Protein AF-A0A1B6HDN8-F1 (afdb_monomer_lite)

Secondary structure (DSSP, 8-state):
--PPPP----------TTTTGGGSPPPTT--GGGS-----SS-----SS-SS------TT----SS---HHHHSPPPPSPPPTT--HHHHS--SBTTB--------HHHHHHHHHHHHHHSEEE---SSSTTTTTPEEE-HHHHHHTTT--TTS-PPPPGGGG--B-----TT-TTT--GGGPPBTT--S--PPPHHHHHHHHHHHHHHHHHH---------------SSSSB-TTS-BTTSPP--

Organism: NCBI:txid320908

pLDDT: mean 78.9, std 14.77, range [35.81, 96.25]

Radius of gyration: 46.1 Å; chains: 1; bounding box: 66×93×130 Å

Structure (mmCIF, N/CA/C/O backbone):
data_AF-A0A1B6HDN8-F1
#
_entry.id   AF-A0A1B6HDN8-F1
#
loop_
_atom_site.group_PDB
_atom_site.id
_atom_site.type_symbol
_atom_site.label_atom_id
_atom_site.label_alt_id
_atom_site.label_comp_id
_atom_site.label_asym_id
_atom_site.label_entity_id
_atom_site.label_seq_id
_atom_site.pdbx_PDB_ins_code
_atom_site.Cartn_x
_atom_site.Cartn_y
_atom_site.Cartn_z
_atom_site.occupancy
_atom_site.B_iso_or_equiv
_atom_site.auth_seq_id
_atom_site.auth_comp_id
_atom_site.auth_asym_id
_atom_site.auth_atom_id
_atom_site.pdbx_PDB_model_num
ATOM 1 N N . MET A 1 1 ? 26.301 3.052 57.255 1.00 44.94 1 MET A N 1
ATOM 2 C CA . MET A 1 1 ? 25.818 4.444 57.157 1.00 44.94 1 MET A CA 1
ATOM 3 C C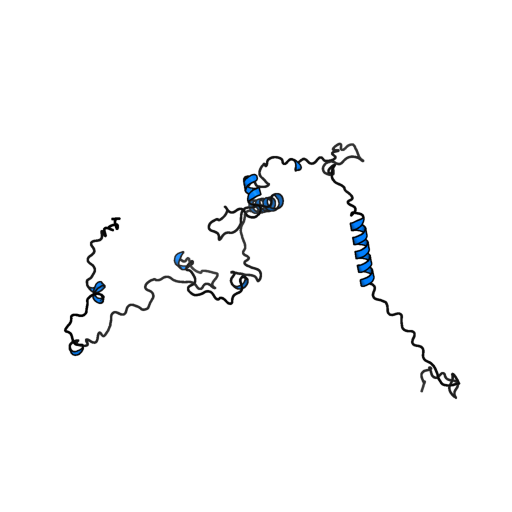 . MET A 1 1 ? 25.343 4.686 55.738 1.00 44.94 1 MET A C 1
ATOM 5 O O . MET A 1 1 ? 26.191 4.795 54.868 1.00 44.94 1 MET A O 1
ATOM 9 N N . LEU A 1 2 ? 24.028 4.715 55.520 1.00 37.88 2 LEU A N 1
ATOM 10 C CA . LEU A 1 2 ? 23.351 5.396 54.411 1.00 37.88 2 LEU A CA 1
ATOM 11 C C . LEU A 1 2 ? 21.877 5.550 54.826 1.00 37.88 2 LEU A C 1
ATOM 13 O O . LEU A 1 2 ? 21.256 4.584 55.264 1.00 37.88 2 LEU A O 1
ATOM 17 N N . GLN A 1 3 ? 21.410 6.800 54.821 1.00 42.94 3 GLN A N 1
ATOM 18 C CA . GLN A 1 3 ? 20.156 7.296 55.390 1.00 42.94 3 GLN A CA 1
ATOM 19 C C . GLN A 1 3 ? 18.891 6.674 54.772 1.00 42.94 3 GLN A C 1
ATOM 21 O O . GLN A 1 3 ? 18.736 6.664 53.554 1.00 42.94 3 GLN A O 1
ATOM 26 N N . ILE A 1 4 ? 17.938 6.281 55.625 1.00 47.69 4 ILE A N 1
ATOM 27 C CA . ILE A 1 4 ? 16.530 6.106 55.243 1.00 47.69 4 ILE A CA 1
ATOM 28 C C . ILE A 1 4 ? 15.830 7.454 55.456 1.00 47.69 4 ILE A C 1
ATOM 30 O O . ILE A 1 4 ? 15.920 8.045 56.532 1.00 47.69 4 ILE A O 1
ATOM 34 N N . GLN A 1 5 ? 15.197 7.949 54.392 1.00 41.62 5 GLN A N 1
ATOM 35 C CA . GLN A 1 5 ? 14.424 9.188 54.352 1.00 41.62 5 GLN A CA 1
ATOM 36 C C . GLN A 1 5 ? 13.263 9.149 55.352 1.00 41.62 5 GLN A C 1
ATOM 38 O O . GLN A 1 5 ? 12.458 8.220 55.349 1.00 41.62 5 GLN A O 1
ATOM 43 N N . GLN A 1 6 ? 13.166 10.192 56.174 1.00 39.38 6 GLN A N 1
ATOM 44 C CA . GLN A 1 6 ? 11.966 10.509 56.939 1.00 39.38 6 GLN A CA 1
ATOM 45 C C . GLN A 1 6 ? 10.935 11.120 55.987 1.00 39.38 6 GLN A C 1
ATOM 47 O O . GLN A 1 6 ? 11.171 12.197 55.440 1.00 39.38 6 GLN A O 1
ATOM 52 N N . TYR A 1 7 ? 9.800 10.449 55.805 1.00 41.78 7 TYR A N 1
ATOM 53 C CA . TYR A 1 7 ? 8.592 11.107 55.323 1.00 41.78 7 TYR A CA 1
ATOM 54 C C . TYR A 1 7 ? 7.880 11.699 56.536 1.00 41.78 7 TYR A C 1
ATOM 56 O O . TYR A 1 7 ? 7.432 10.983 57.428 1.00 41.78 7 TYR A O 1
ATOM 64 N N . SER A 1 8 ? 7.862 13.027 56.583 1.00 35.81 8 SER A N 1
ATOM 65 C CA . SER A 1 8 ? 7.002 13.814 57.452 1.00 35.81 8 SER A CA 1
ATOM 66 C C . SER A 1 8 ? 5.563 13.666 56.971 1.00 35.81 8 SER A C 1
ATOM 68 O O . SER A 1 8 ? 5.221 14.169 55.900 1.00 35.81 8 SER A O 1
ATOM 70 N N . ASP A 1 9 ? 4.741 12.982 57.754 1.00 41.53 9 ASP A N 1
ATOM 71 C CA . ASP A 1 9 ? 3.293 13.001 57.600 1.00 41.53 9 ASP A CA 1
ATOM 72 C C . ASP A 1 9 ? 2.761 14.257 58.301 1.00 41.53 9 ASP A C 1
ATOM 74 O O . ASP A 1 9 ? 2.769 14.363 59.529 1.00 41.53 9 ASP A O 1
ATOM 78 N N . SER A 1 10 ? 2.427 15.273 57.505 1.00 45.84 10 SER A N 1
ATOM 79 C CA . SER A 1 10 ? 1.706 16.456 57.964 1.00 45.84 10 SER A CA 1
ATOM 80 C C . SER A 1 10 ? 0.220 16.230 57.708 1.00 45.84 10 SER A C 1
ATOM 82 O O . SER A 1 10 ? -0.274 16.485 56.609 1.00 45.84 10 SER A O 1
ATOM 84 N N . GLY A 1 11 ? -0.482 15.760 58.729 1.00 37.12 11 GLY A N 1
ATOM 85 C CA . GLY A 1 11 ? -1.914 15.510 58.672 1.00 37.12 11 GLY A CA 1
ATOM 86 C C . GLY A 1 11 ? -2.433 15.171 60.056 1.00 37.12 11 GLY A C 1
ATOM 87 O O . GLY A 1 11 ? -2.635 14.009 60.377 1.00 37.12 11 GLY A O 1
ATOM 88 N N . ASP A 1 12 ? -2.593 16.197 60.889 1.00 49.03 12 ASP A N 1
ATOM 89 C CA . ASP A 1 12 ? -3.273 16.101 62.179 1.00 49.03 12 ASP A CA 1
ATOM 90 C C . ASP A 1 12 ? -4.770 15.876 61.917 1.00 49.03 12 ASP A C 1
ATOM 92 O O . ASP A 1 12 ? -5.554 16.810 61.744 1.00 49.03 12 ASP A O 1
ATOM 96 N N . SER A 1 13 ? -5.141 14.610 61.765 1.00 49.06 13 SER A N 1
ATOM 97 C CA . SER A 1 13 ? -6.520 14.145 61.809 1.00 49.06 13 SER A CA 1
ATOM 98 C C . SER A 1 13 ? -6.552 12.944 62.738 1.00 49.06 13 SER A C 1
ATOM 100 O O . SER A 1 13 ? -6.112 11.858 62.355 1.00 49.06 13 SER A O 1
ATOM 102 N N . ASP A 1 14 ? -7.025 13.171 63.964 1.00 50.50 14 ASP A N 1
ATOM 103 C CA . ASP A 1 14 ? -7.270 12.129 64.957 1.00 50.50 14 ASP A CA 1
ATOM 104 C C . ASP A 1 14 ? -8.020 10.960 64.293 1.00 50.50 14 ASP A C 1
ATOM 106 O O . ASP A 1 14 ? -9.134 11.155 63.795 1.00 50.50 14 ASP A O 1
ATOM 110 N N . PRO A 1 15 ? -7.437 9.750 64.221 1.00 50.44 15 PRO A N 1
ATOM 111 C CA . PRO A 1 15 ? -8.142 8.616 63.656 1.00 50.44 15 PRO A CA 1
ATOM 112 C C . PRO A 1 15 ? -9.283 8.247 64.603 1.00 50.44 15 PRO A C 1
ATOM 114 O O . PRO A 1 15 ? -9.041 7.921 65.767 1.00 50.44 15 PRO A O 1
ATOM 117 N N . ASP A 1 16 ? -10.518 8.277 64.094 1.00 54.47 16 ASP A N 1
ATOM 118 C CA . ASP A 1 16 ? -11.702 7.789 64.800 1.00 54.47 16 ASP A CA 1
ATOM 119 C C . ASP A 1 16 ? -11.378 6.452 65.486 1.00 54.47 16 ASP A C 1
ATOM 121 O O . ASP A 1 16 ? -10.999 5.477 64.827 1.00 54.47 16 ASP A O 1
ATOM 125 N N . GLU A 1 17 ? -11.541 6.377 66.812 1.00 60.28 17 GLU A N 1
ATOM 126 C CA . GLU A 1 17 ? -11.170 5.199 67.615 1.00 60.28 17 GLU A CA 1
ATOM 127 C C . GLU A 1 17 ? -11.845 3.893 67.142 1.00 60.28 17 GLU A C 1
ATOM 129 O O . GLU A 1 17 ? -11.376 2.794 67.453 1.00 60.28 17 GLU A O 1
ATOM 134 N N . ASN A 1 18 ? -12.915 4.009 66.351 1.00 60.78 18 ASN A N 1
ATOM 135 C CA . ASN A 1 18 ? -13.629 2.902 65.724 1.00 60.78 18 ASN A CA 1
ATOM 136 C C . ASN A 1 18 ? -12.874 2.267 64.544 1.00 60.78 18 ASN A C 1
ATOM 138 O O . ASN A 1 18 ? -13.022 1.068 64.310 1.00 60.78 18 ASN A O 1
ATOM 142 N N . GLN A 1 19 ? -12.039 3.017 63.818 1.00 59.50 19 GLN A N 1
ATOM 143 C CA . GLN A 1 19 ? -11.319 2.495 62.650 1.00 59.50 19 GLN A CA 1
ATOM 144 C C . GLN A 1 19 ? -10.149 1.585 63.047 1.00 59.50 19 GLN A C 1
ATOM 146 O O . GLN A 1 19 ? -9.816 0.660 62.313 1.00 59.50 19 GLN A O 1
ATOM 151 N N . THR A 1 20 ? -9.564 1.773 64.235 1.00 67.25 20 THR A N 1
ATOM 152 C CA . THR A 1 20 ? -8.431 0.969 64.743 1.00 67.25 20 THR A CA 1
ATOM 153 C C . THR A 1 20 ? -8.846 -0.131 65.725 1.00 67.25 20 THR A C 1
ATOM 155 O O . THR A 1 20 ? -7.997 -0.859 66.242 1.00 67.25 20 THR A O 1
ATOM 158 N N . ALA A 1 21 ? -10.149 -0.310 65.971 1.00 66.69 21 ALA A N 1
ATOM 159 C CA . ALA A 1 21 ? -10.668 -1.273 66.946 1.00 66.69 21 ALA A CA 1
ATOM 160 C C . ALA A 1 21 ? -10.266 -2.730 66.643 1.00 66.69 21 ALA A C 1
ATOM 162 O O . ALA A 1 21 ? -10.040 -3.511 67.564 1.00 66.69 21 ALA A O 1
ATOM 163 N N . HIS A 1 22 ? -10.109 -3.080 65.363 1.00 66.00 22 HIS A N 1
ATOM 164 C CA . HIS A 1 22 ? -9.696 -4.413 64.912 1.00 66.00 22 HIS A CA 1
ATOM 165 C C . HIS A 1 22 ? -8.196 -4.707 65.111 1.00 66.00 22 HIS A C 1
ATOM 167 O O . HIS A 1 22 ? -7.777 -5.854 64.975 1.00 66.00 22 HIS A O 1
ATOM 173 N N . LEU A 1 23 ? -7.389 -3.688 65.431 1.00 71.06 23 LEU A N 1
ATOM 174 C CA . LEU A 1 23 ? -5.950 -3.811 65.697 1.00 71.06 23 LEU A CA 1
ATOM 175 C C . LEU A 1 23 ? -5.634 -3.909 67.196 1.00 71.06 23 LEU A C 1
ATOM 177 O O . LEU A 1 23 ? -4.490 -4.175 67.566 1.00 71.06 23 LEU A O 1
ATOM 181 N N . LYS A 1 24 ? -6.627 -3.696 68.069 1.00 73.25 24 LYS A N 1
ATOM 182 C CA . LYS A 1 24 ? -6.450 -3.791 69.520 1.00 73.25 24 LYS A CA 1
ATOM 183 C C . LYS A 1 24 ? -6.530 -5.267 69.946 1.00 73.25 24 LYS A C 1
ATOM 185 O O . LYS A 1 24 ? -7.529 -5.926 69.651 1.00 73.25 24 LYS A O 1
ATOM 190 N N . PRO A 1 25 ? -5.503 -5.812 70.626 1.00 71.81 25 PRO A N 1
ATOM 191 C CA . PRO A 1 25 ? -5.557 -7.164 71.173 1.00 71.81 25 PRO A CA 1
ATOM 192 C C . PRO A 1 25 ? -6.766 -7.323 72.101 1.00 71.81 25 PRO A C 1
ATOM 194 O O . PRO A 1 25 ? -7.078 -6.413 72.869 1.00 71.81 25 PRO A O 1
ATOM 197 N N . LEU A 1 26 ? -7.443 -8.475 72.057 1.00 63.97 26 LEU A N 1
ATOM 198 C CA . LEU A 1 26 ? -8.507 -8.766 73.018 1.00 63.97 26 LEU A CA 1
ATOM 199 C C . LEU A 1 26 ? -7.924 -8.727 74.439 1.00 63.97 26 LEU A C 1
ATOM 201 O O . LEU A 1 26 ? -7.015 -9.497 74.752 1.00 63.97 26 LEU A O 1
ATOM 205 N N . GLU A 1 27 ? -8.467 -7.853 75.287 1.00 65.81 27 GLU A N 1
ATOM 206 C CA . GLU A 1 27 ? -8.106 -7.752 76.704 1.00 65.81 27 GLU A CA 1
ATOM 207 C C . GLU A 1 27 ? -8.147 -9.140 77.364 1.00 65.81 27 GLU A C 1
ATOM 209 O O . GLU A 1 27 ? -9.183 -9.820 77.378 1.00 65.81 27 GLU A O 1
ATOM 214 N N . SER A 1 28 ? -7.003 -9.584 77.888 1.00 57.22 28 SER A N 1
ATOM 215 C CA . SER A 1 28 ? -6.848 -10.917 78.463 1.00 57.22 28 SER A CA 1
ATOM 216 C C . SER A 1 28 ? -7.635 -11.016 79.774 1.00 57.22 28 SER A C 1
ATOM 218 O O . SER A 1 28 ? -7.283 -10.434 80.795 1.00 57.22 28 SER A O 1
ATOM 220 N N . GLY A 1 29 ? -8.749 -11.751 79.743 1.00 57.88 29 GLY A N 1
ATOM 221 C CA . GLY A 1 29 ? -9.577 -11.991 80.932 1.00 57.88 29 GLY A CA 1
ATOM 222 C C . GLY A 1 29 ? -11.084 -12.041 80.693 1.00 57.88 29 GLY A C 1
ATOM 223 O O . GLY A 1 29 ? -11.826 -12.404 81.604 1.00 57.88 29 GLY A O 1
ATOM 224 N N . LYS A 1 30 ? -11.565 -11.734 79.485 1.00 51.81 30 LYS A N 1
ATOM 225 C CA . LYS A 1 30 ? -12.985 -11.897 79.139 1.00 51.81 30 LYS A CA 1
ATOM 226 C C . LYS A 1 30 ? -13.210 -13.277 78.522 1.00 51.81 30 LYS A C 1
ATOM 228 O O . LYS A 1 30 ? -12.967 -13.490 77.338 1.00 51.81 30 LYS A O 1
ATOM 233 N N . SER A 1 31 ? -13.635 -14.235 79.343 1.00 54.03 31 SER A N 1
ATOM 234 C CA . SER A 1 31 ? -14.148 -15.516 78.856 1.00 54.03 31 SER A CA 1
ATOM 235 C C . SER A 1 31 ? -15.459 -15.298 78.091 1.00 54.03 31 SER A C 1
ATOM 237 O O . SER A 1 31 ? -16.266 -14.440 78.442 1.00 54.03 31 SER A O 1
ATOM 239 N N . ILE A 1 32 ? -15.686 -16.106 77.052 1.00 54.88 32 ILE A N 1
ATOM 240 C CA . ILE A 1 32 ? -16.841 -16.031 76.130 1.00 54.88 32 ILE A CA 1
ATOM 241 C C . ILE A 1 32 ? -18.193 -15.997 76.882 1.00 54.88 32 ILE A C 1
ATOM 243 O O . ILE A 1 32 ? -19.175 -15.459 76.382 1.00 54.88 32 ILE A O 1
ATOM 247 N N . SER A 1 33 ? -18.235 -16.508 78.116 1.00 53.50 33 SER A N 1
ATOM 248 C CA . SER A 1 33 ? -19.412 -16.569 78.986 1.00 53.50 33 SER A CA 1
ATOM 249 C C . SER A 1 33 ? -19.893 -15.234 79.577 1.00 53.50 33 SER A C 1
ATOM 251 O O . SER A 1 33 ? -20.999 -15.203 80.107 1.00 53.50 33 SER A O 1
ATOM 253 N N . THR A 1 34 ? -19.106 -14.150 79.545 1.00 52.44 34 THR A N 1
ATOM 254 C CA . THR A 1 34 ? -19.514 -12.828 80.086 1.00 52.44 34 THR A CA 1
ATOM 255 C C . THR A 1 34 ? -19.904 -11.811 79.015 1.00 52.44 34 THR A C 1
ATOM 257 O O . THR A 1 34 ? -20.313 -10.697 79.343 1.00 52.44 34 THR A O 1
ATOM 260 N N . ILE A 1 35 ? -19.833 -12.187 77.738 1.00 56.03 35 ILE A N 1
ATOM 261 C CA . ILE A 1 35 ? -20.355 -11.376 76.642 1.00 56.03 35 ILE A CA 1
ATOM 262 C C . ILE A 1 35 ? -21.866 -11.587 76.649 1.00 56.03 35 ILE A C 1
ATOM 264 O O . ILE A 1 35 ? -22.365 -12.601 76.166 1.00 56.03 35 ILE A O 1
ATOM 268 N N . SER A 1 36 ? -22.611 -10.649 77.235 1.00 53.94 36 SER A N 1
ATOM 269 C CA . SER A 1 36 ? -24.049 -10.572 77.001 1.00 53.94 36 SER A CA 1
ATOM 270 C C . SER A 1 36 ? -24.256 -10.556 75.487 1.00 53.94 36 SER A C 1
ATOM 272 O O . SER A 1 36 ? -23.835 -9.598 74.835 1.00 53.94 36 SER A O 1
ATOM 274 N N . LEU A 1 37 ? -24.851 -11.610 74.918 1.00 56.31 37 LEU A N 1
ATOM 275 C CA . LEU A 1 37 ? -25.329 -11.595 73.539 1.00 56.31 37 LEU A CA 1
ATOM 276 C C . LEU A 1 37 ? -26.453 -10.556 73.455 1.00 56.31 37 LEU A C 1
ATOM 278 O O . LEU A 1 37 ? -27.636 -10.873 73.562 1.00 56.31 37 LEU A O 1
ATOM 282 N N . ALA A 1 38 ? -26.080 -9.288 73.310 1.00 63.62 38 ALA A N 1
ATOM 283 C CA . ALA A 1 38 ? -26.984 -8.271 72.828 1.00 63.62 38 ALA A CA 1
ATOM 284 C C . ALA A 1 38 ? -27.309 -8.663 71.386 1.00 63.62 38 ALA A C 1
ATOM 286 O O . ALA A 1 38 ? -26.457 -8.594 70.501 1.00 63.62 38 ALA A O 1
ATOM 287 N N . VAL A 1 39 ? -28.524 -9.164 71.167 1.00 63.44 39 VAL A N 1
ATOM 288 C CA . VAL A 1 39 ? -29.040 -9.421 69.824 1.00 63.44 39 VAL A CA 1
ATOM 289 C C . VAL A 1 39 ? -29.178 -8.058 69.147 1.00 63.44 39 VAL A C 1
ATOM 291 O O . VAL A 1 39 ? -30.163 -7.351 69.349 1.00 63.44 39 VAL A O 1
ATOM 294 N N . CYS A 1 40 ? -28.160 -7.654 68.386 1.00 61.84 40 CYS A N 1
ATOM 295 C CA . CYS A 1 40 ? -28.238 -6.494 67.508 1.00 61.84 40 CYS A CA 1
ATOM 296 C C . CYS A 1 40 ? -29.253 -6.811 66.409 1.00 61.84 40 CYS A C 1
ATOM 298 O O . CYS A 1 40 ? -28.944 -7.519 65.456 1.00 61.84 40 CYS A O 1
ATOM 300 N N . ALA A 1 41 ? -30.477 -6.306 66.565 1.00 71.44 41 ALA A N 1
ATOM 301 C CA . ALA A 1 41 ? -31.565 -6.517 65.611 1.00 71.44 41 ALA A CA 1
ATOM 302 C C . ALA A 1 41 ? -31.257 -5.953 64.207 1.00 71.44 41 ALA A C 1
ATOM 304 O O . ALA A 1 41 ? -31.855 -6.396 63.231 1.00 71.44 41 ALA A O 1
ATOM 305 N N . ALA A 1 42 ? -30.316 -5.011 64.106 1.00 70.56 42 ALA A N 1
ATOM 306 C CA . ALA A 1 42 ? -29.789 -4.482 62.855 1.00 70.56 42 ALA A CA 1
ATOM 307 C C . ALA A 1 42 ? -28.268 -4.275 63.003 1.00 70.56 42 ALA A C 1
ATOM 309 O O . ALA A 1 42 ? -27.848 -3.229 63.498 1.00 70.56 42 ALA A O 1
ATOM 310 N N . PRO A 1 43 ? -27.433 -5.280 62.676 1.00 76.31 43 PRO A N 1
ATOM 311 C CA . PRO A 1 43 ? -25.996 -5.060 62.550 1.00 76.31 43 PRO A CA 1
ATOM 312 C C . PRO A 1 43 ? -25.734 -4.039 61.438 1.00 76.31 43 PRO A C 1
ATOM 314 O O . PRO A 1 43 ? -26.533 -3.924 60.509 1.00 76.31 43 PRO A O 1
ATOM 317 N N . ASP A 1 44 ? -24.627 -3.307 61.533 1.00 66.25 44 ASP A N 1
ATOM 318 C CA . ASP A 1 44 ? -24.217 -2.365 60.494 1.00 66.25 44 ASP A CA 1
ATOM 319 C C . ASP A 1 44 ? -23.825 -3.174 59.248 1.00 66.25 44 ASP A C 1
ATOM 321 O O . ASP A 1 44 ? -22.740 -3.754 59.154 1.00 66.25 44 ASP A O 1
ATOM 325 N N . VAL A 1 45 ? -24.789 -3.355 58.345 1.00 72.38 45 VAL A N 1
ATOM 326 C CA . VAL A 1 45 ? -24.604 -4.097 57.103 1.00 72.38 45 VAL A CA 1
ATOM 327 C C . VAL A 1 45 ? -23.916 -3.143 56.149 1.00 72.38 45 VAL A C 1
ATOM 329 O O . VAL A 1 45 ? -24.558 -2.252 55.592 1.00 72.38 45 VAL A O 1
ATOM 332 N N . THR A 1 46 ? -22.613 -3.337 55.936 1.00 67.94 46 THR A N 1
ATOM 333 C CA . THR A 1 46 ? -21.964 -2.757 54.765 1.00 67.94 46 THR A CA 1
ATOM 334 C C . THR A 1 46 ? -22.763 -3.225 53.551 1.00 67.94 46 THR A C 1
ATOM 336 O O . THR A 1 46 ? -22.940 -4.437 53.368 1.00 67.94 46 THR A O 1
ATOM 339 N N . PRO A 1 47 ? -23.351 -2.308 52.762 1.00 65.75 47 PRO A N 1
ATOM 340 C CA . PRO A 1 47 ? -24.097 -2.719 51.592 1.00 65.75 47 PRO A CA 1
ATOM 341 C C . PRO A 1 47 ? -23.154 -3.561 50.737 1.00 65.75 47 PRO A C 1
ATOM 343 O O . PRO A 1 47 ? -22.064 -3.133 50.382 1.00 65.75 47 PRO A O 1
ATOM 346 N N . THR A 1 48 ? -23.579 -4.777 50.409 1.00 63.72 48 THR A N 1
ATOM 347 C CA . THR A 1 48 ? -22.889 -5.655 49.453 1.00 63.72 48 THR A CA 1
ATOM 348 C C . THR A 1 48 ? -22.984 -5.127 48.019 1.00 63.72 48 THR A C 1
ATOM 350 O O . THR A 1 48 ? -22.502 -5.765 47.086 1.00 63.72 48 THR A O 1
ATOM 353 N N . GLY A 1 49 ? -23.623 -3.967 47.836 1.00 62.72 49 GLY A N 1
ATOM 354 C CA . GLY A 1 49 ? -23.550 -3.194 46.611 1.00 62.72 49 GLY A CA 1
ATOM 355 C C . GLY A 1 49 ? -22.175 -2.534 46.480 1.00 62.72 49 GLY A C 1
ATOM 356 O O . GLY A 1 49 ? -21.598 -2.119 47.484 1.00 62.72 49 GLY A O 1
ATOM 357 N N . PRO A 1 50 ? -21.638 -2.430 45.257 1.00 62.47 50 PRO A N 1
ATOM 358 C CA . PRO A 1 50 ? -20.348 -1.795 45.039 1.00 62.47 50 PRO A CA 1
ATOM 359 C C . PRO A 1 50 ? -20.399 -0.338 45.525 1.00 62.47 50 PRO A C 1
ATOM 361 O O . PRO A 1 50 ? -21.275 0.428 45.123 1.00 62.47 50 PRO A O 1
ATOM 364 N N . SER A 1 51 ? -19.472 0.031 46.414 1.00 58.56 51 SER A N 1
ATOM 365 C CA . SER A 1 51 ? -19.288 1.401 46.918 1.00 58.56 51 SER A CA 1
ATOM 366 C C . SER A 1 51 ? -18.873 2.372 45.812 1.00 58.56 51 SER A C 1
ATOM 368 O O . SER A 1 51 ? -19.177 3.561 45.886 1.00 58.56 51 SER A O 1
ATOM 370 N N . ASP A 1 52 ? -18.246 1.846 44.761 1.00 59.38 52 ASP A N 1
ATOM 371 C CA . ASP A 1 52 ? -17.935 2.575 43.544 1.00 59.38 52 ASP A CA 1
ATOM 372 C C . ASP A 1 52 ? -19.006 2.304 42.494 1.00 59.38 52 ASP A C 1
ATOM 374 O O . ASP A 1 52 ? -19.163 1.198 41.980 1.00 59.38 52 ASP A O 1
ATOM 378 N N . SER A 1 53 ? -19.744 3.353 42.146 1.00 61.88 53 SER A N 1
ATOM 379 C CA . SER A 1 53 ? -20.743 3.349 41.072 1.00 61.88 53 SER A CA 1
ATOM 380 C C . SER A 1 53 ? -20.115 3.301 39.669 1.00 61.88 53 SER A C 1
ATOM 382 O O . SER A 1 53 ? -20.620 3.939 38.751 1.00 61.88 53 SER A O 1
ATOM 384 N N . LEU A 1 54 ? -19.012 2.569 39.489 1.00 67.31 54 LEU A N 1
ATOM 385 C CA . LEU A 1 54 ? -18.426 2.345 38.172 1.00 67.31 54 LEU A CA 1
ATOM 386 C C . LEU A 1 54 ? -19.351 1.428 37.384 1.00 67.31 54 LEU A C 1
ATOM 388 O O . LEU A 1 54 ? -19.646 0.298 37.782 1.00 67.31 54 LEU A O 1
ATOM 392 N N . GLN A 1 55 ? -19.852 1.944 36.271 1.00 73.56 55 GLN A N 1
ATOM 393 C CA . GLN A 1 55 ? -20.795 1.215 35.441 1.00 73.56 55 GLN A CA 1
ATOM 394 C C . GLN A 1 55 ? -20.073 0.646 34.230 1.00 73.56 55 GLN A C 1
ATOM 396 O O . GLN A 1 55 ? -19.919 1.310 33.207 1.00 73.56 55 GLN A O 1
ATOM 401 N N . PHE A 1 56 ? -19.652 -0.607 34.364 1.00 79.19 56 PHE A N 1
ATOM 402 C CA . PHE A 1 56 ? -18.982 -1.343 33.301 1.00 79.19 56 PHE A CA 1
ATOM 403 C C . PHE A 1 56 ? -19.940 -1.694 32.161 1.00 79.19 56 PHE A C 1
ATOM 405 O O . PHE A 1 56 ? -21.143 -1.896 32.358 1.00 79.19 56 PHE A O 1
ATOM 412 N N . VAL A 1 57 ? -19.377 -1.774 30.961 1.00 84.69 57 VAL A N 1
ATOM 413 C CA . VAL A 1 57 ? -20.072 -2.177 29.740 1.00 84.69 57 VAL A CA 1
ATOM 414 C C . VAL A 1 57 ? -19.587 -3.554 29.319 1.00 84.69 57 VAL A C 1
ATOM 416 O O . VAL A 1 57 ? -18.437 -3.917 29.554 1.00 84.69 57 VAL A O 1
ATOM 419 N N . ASP A 1 58 ? -20.470 -4.327 28.696 1.00 85.19 58 ASP A N 1
ATOM 420 C CA . ASP A 1 58 ? -20.085 -5.602 28.106 1.00 85.19 58 ASP A CA 1
ATOM 421 C C . ASP A 1 58 ? -19.185 -5.392 26.875 1.00 85.19 58 ASP A C 1
ATOM 423 O O . ASP A 1 58 ? -19.503 -4.620 25.968 1.00 85.19 58 ASP A O 1
ATOM 427 N N . ILE A 1 59 ? -18.085 -6.140 26.822 1.00 86.25 59 ILE A N 1
ATOM 428 C CA . ILE A 1 59 ? -17.026 -6.071 25.804 1.00 86.25 59 ILE A CA 1
ATOM 429 C C . ILE A 1 59 ? -17.583 -6.344 24.401 1.00 86.25 59 ILE A C 1
ATOM 431 O O . ILE A 1 59 ? -17.056 -5.857 23.400 1.00 86.25 59 ILE A O 1
ATOM 435 N N . THR A 1 60 ? -18.660 -7.127 24.308 1.00 86.12 60 THR A N 1
ATOM 436 C CA . THR A 1 60 ? -19.266 -7.489 23.021 1.00 86.12 60 THR A CA 1
ATOM 437 C C . THR A 1 60 ? -20.109 -6.370 22.404 1.00 86.12 60 THR A C 1
ATOM 439 O O . THR A 1 60 ? -20.408 -6.408 21.205 1.00 86.12 60 THR A O 1
ATOM 442 N N . THR A 1 61 ? -20.485 -5.362 23.196 1.00 88.69 61 THR A N 1
ATOM 443 C CA . THR A 1 61 ? -21.346 -4.268 22.742 1.00 88.69 61 THR A CA 1
ATOM 444 C C . THR A 1 61 ? -20.547 -3.233 21.948 1.00 88.69 61 THR A C 1
ATOM 446 O O . THR A 1 61 ? -19.473 -2.800 22.353 1.00 88.69 61 THR A O 1
ATOM 449 N N . LYS A 1 62 ? -21.063 -2.851 20.772 1.00 88.94 62 LYS A N 1
ATOM 450 C CA . LYS A 1 62 ? -20.386 -1.927 19.838 1.00 88.94 62 LYS A CA 1
ATOM 451 C C . LYS A 1 62 ? -20.922 -0.499 19.882 1.00 88.94 62 LYS A C 1
ATOM 453 O O . LYS A 1 62 ? -20.240 0.421 19.447 1.00 88.94 62 LYS A O 1
ATOM 458 N N . GLU A 1 63 ? -22.145 -0.320 20.365 1.00 91.00 63 GLU A N 1
ATOM 459 C CA . GLU A 1 63 ? -22.832 0.968 20.393 1.00 91.00 63 GLU A CA 1
ATOM 460 C C . GLU A 1 63 ? -23.132 1.344 21.841 1.00 91.00 63 GLU A C 1
ATOM 462 O O . GLU A 1 63 ? -23.691 0.550 22.600 1.00 91.00 63 GLU A O 1
ATOM 467 N N . LEU A 1 64 ? -22.759 2.564 22.223 1.00 90.88 64 LEU A N 1
ATOM 468 C CA . LEU A 1 64 ? -23.024 3.112 23.547 1.00 90.88 64 LEU A CA 1
ATOM 469 C C . LEU A 1 64 ? -24.188 4.096 23.464 1.00 90.88 64 LEU A C 1
ATOM 471 O O . LEU A 1 64 ? -24.203 4.997 22.630 1.00 90.88 64 LEU A O 1
ATOM 475 N N . THR A 1 65 ? -25.155 3.955 24.367 1.00 92.19 65 THR A N 1
ATOM 476 C CA . THR A 1 65 ? -26.328 4.846 24.448 1.00 92.19 65 THR A CA 1
ATOM 477 C C . THR A 1 65 ? -26.074 6.110 25.267 1.00 92.19 65 THR A C 1
ATOM 479 O O . THR A 1 65 ? -26.901 7.021 25.286 1.00 92.19 65 THR A O 1
ATOM 482 N N . ARG A 1 66 ? -24.944 6.167 25.972 1.00 90.12 66 ARG A N 1
ATOM 483 C CA . ARG A 1 66 ? -24.564 7.257 26.869 1.00 90.12 66 ARG A CA 1
ATOM 484 C C . ARG A 1 66 ? -23.059 7.468 26.847 1.00 90.12 66 ARG A C 1
ATOM 486 O O . ARG A 1 66 ? -22.299 6.544 26.567 1.00 90.12 66 ARG A O 1
ATOM 493 N N . ASN A 1 67 ? -22.648 8.664 27.238 1.00 91.00 67 ASN A N 1
ATOM 494 C CA . ASN A 1 67 ? -21.241 9.019 27.358 1.00 91.00 67 ASN A CA 1
ATOM 495 C C . ASN A 1 67 ? -20.705 8.519 28.707 1.00 91.00 67 ASN A C 1
ATOM 497 O O . ASN A 1 67 ? -21.138 9.001 29.754 1.00 91.00 67 ASN A O 1
ATOM 501 N N . LEU A 1 68 ? -19.801 7.543 28.671 1.00 89.75 68 LEU A N 1
ATOM 502 C CA . LEU A 1 68 ? -19.119 6.990 29.846 1.00 89.75 68 LEU A CA 1
ATOM 503 C C . LEU A 1 68 ? -17.803 7.715 30.113 1.00 89.75 68 LEU A C 1
ATOM 505 O O . LEU A 1 68 ? -17.272 8.405 29.239 1.00 89.75 68 LEU A O 1
ATOM 509 N N . LYS A 1 69 ? -17.261 7.543 31.319 1.00 90.88 69 LYS A N 1
ATOM 510 C CA . LYS A 1 69 ? -15.910 8.020 31.627 1.00 90.88 69 LYS A CA 1
ATOM 511 C C . LYS A 1 69 ? -14.858 7.103 31.000 1.00 90.88 69 LYS A C 1
ATOM 513 O O . LYS A 1 69 ? -15.105 5.924 30.762 1.00 90.88 69 LYS A O 1
ATOM 518 N N . TYR A 1 70 ? -13.656 7.643 30.787 1.00 90.25 70 TYR A N 1
ATOM 519 C CA . TYR A 1 70 ? -12.514 6.888 30.258 1.00 90.25 70 TYR A CA 1
ATOM 520 C C . TYR A 1 70 ? -12.218 5.628 31.089 1.00 90.25 70 TYR A C 1
ATOM 522 O O . TYR A 1 70 ? -12.078 4.546 30.532 1.00 90.25 70 TYR A O 1
ATOM 530 N N . GLU A 1 71 ? -12.203 5.762 32.418 1.00 90.06 71 GLU A N 1
ATOM 531 C CA . GLU A 1 71 ? -11.929 4.667 33.361 1.00 90.06 71 GLU A CA 1
ATOM 532 C C . GLU A 1 71 ? -12.948 3.523 33.268 1.00 90.06 71 GLU A C 1
ATOM 534 O O . GLU A 1 71 ? -12.598 2.368 33.482 1.00 90.06 71 GLU A O 1
ATOM 539 N N . GLU A 1 72 ? -14.200 3.831 32.922 1.00 88.00 72 GLU A N 1
ATOM 540 C CA . GLU A 1 72 ? -15.276 2.842 32.802 1.00 88.00 72 GLU A CA 1
ATOM 541 C C . GLU A 1 72 ? -15.238 2.112 31.453 1.00 88.00 72 GLU A C 1
ATOM 543 O O . GLU A 1 72 ? -15.569 0.930 31.387 1.00 88.00 72 GLU A O 1
ATOM 548 N N . LEU A 1 73 ? -14.845 2.809 30.378 1.00 89.12 73 LEU A N 1
ATOM 549 C CA . LEU A 1 73 ? -14.841 2.270 29.015 1.00 89.12 73 LEU A CA 1
ATOM 550 C C . LEU A 1 73 ? -13.552 1.511 28.668 1.00 89.12 73 LEU A C 1
ATOM 552 O O . LEU A 1 73 ? -13.609 0.491 27.989 1.00 89.12 73 LEU A O 1
ATOM 556 N N . PHE A 1 74 ? -12.397 2.004 29.120 1.00 89.44 74 PHE A N 1
ATOM 557 C CA . PHE A 1 74 ? -11.077 1.430 28.830 1.00 89.44 74 PHE A CA 1
ATOM 558 C C . PHE A 1 74 ? -10.550 0.540 29.968 1.00 89.44 74 PHE A C 1
ATOM 560 O O . PHE A 1 74 ? -9.348 0.279 30.052 1.00 89.44 74 PHE A O 1
ATOM 567 N N . ALA A 1 75 ? -11.435 0.065 30.849 1.00 88.56 75 ALA A N 1
ATOM 568 C CA . ALA A 1 75 ? -11.080 -0.904 31.878 1.00 88.56 75 ALA A CA 1
ATOM 569 C C . ALA A 1 75 ? -10.587 -2.222 31.234 1.00 88.56 75 ALA A C 1
ATOM 571 O O . ALA A 1 75 ? -11.229 -2.728 30.309 1.00 88.56 75 ALA A O 1
ATOM 572 N N . PRO A 1 76 ? -9.460 -2.797 31.695 1.00 89.44 76 PRO A N 1
ATOM 573 C CA . PRO A 1 76 ? -8.943 -4.044 31.143 1.00 89.44 76 PRO A CA 1
ATOM 574 C C . PRO A 1 76 ? -9.837 -5.236 31.506 1.00 89.44 76 PRO A C 1
ATOM 576 O O . PRO A 1 76 ? -10.427 -5.290 32.586 1.00 89.44 76 PRO A O 1
ATOM 579 N N . GLU A 1 77 ? -9.890 -6.230 30.619 1.00 88.12 77 GLU A N 1
ATOM 580 C CA . GLU A 1 77 ? -10.579 -7.492 30.886 1.00 88.12 77 GLU A CA 1
ATOM 581 C C . GLU A 1 77 ? -9.849 -8.272 31.989 1.00 88.12 77 GLU A C 1
ATOM 583 O O . GLU A 1 77 ? -8.636 -8.488 31.933 1.00 88.12 77 GLU A O 1
ATOM 588 N N . VAL A 1 78 ? -10.593 -8.680 33.018 1.00 89.00 78 VAL A N 1
ATOM 589 C CA . VAL A 1 78 ? -10.042 -9.394 34.172 1.00 89.00 78 VAL A CA 1
ATOM 590 C C . VAL A 1 78 ? -10.131 -10.899 33.937 1.00 89.00 78 VAL A C 1
ATOM 592 O O . VAL A 1 78 ? -11.219 -11.446 33.783 1.00 89.00 78 VAL A O 1
ATOM 595 N N . GLY A 1 79 ? -8.991 -11.585 33.992 1.00 91.06 79 GLY A N 1
ATOM 596 C CA . GLY A 1 79 ? -8.918 -13.045 33.935 1.00 91.06 79 GLY A CA 1
ATOM 597 C C . GLY A 1 79 ? -7.742 -13.551 33.099 1.00 91.06 79 GLY A C 1
ATOM 598 O O . GLY A 1 79 ? -7.065 -12.766 32.435 1.00 91.06 79 GLY A O 1
ATOM 599 N N . PRO A 1 80 ? -7.449 -14.862 33.145 1.00 92.25 80 PRO A N 1
ATOM 600 C CA . PRO A 1 80 ? -6.458 -15.457 32.263 1.00 92.25 80 PRO A CA 1
ATOM 601 C C . PRO A 1 80 ? -6.991 -15.530 30.829 1.00 92.25 80 PRO A C 1
ATOM 603 O O . PRO A 1 80 ? -8.133 -15.924 30.590 1.00 92.25 80 PRO A O 1
ATOM 606 N N . GLU A 1 81 ? -6.138 -15.213 29.860 1.00 88.81 81 GLU A N 1
ATOM 607 C CA . GLU A 1 81 ? -6.471 -15.385 28.450 1.00 88.81 81 GLU A CA 1
ATOM 608 C C . GLU A 1 81 ? -6.582 -16.870 28.087 1.00 88.81 81 GLU A C 1
ATOM 610 O O . GLU A 1 81 ? -5.834 -17.716 28.582 1.00 88.81 81 GLU A O 1
ATOM 615 N N . ASN A 1 82 ? -7.494 -17.192 27.172 1.00 91.12 82 ASN A N 1
ATOM 616 C CA . ASN A 1 82 ? -7.689 -18.563 26.718 1.00 91.12 82 ASN A CA 1
ATOM 617 C C . ASN A 1 82 ? -6.500 -19.039 25.845 1.00 91.12 82 ASN A C 1
ATOM 619 O O . ASN A 1 82 ? -6.324 -18.527 24.734 1.00 91.12 82 ASN A O 1
ATOM 623 N N . PRO A 1 83 ? -5.727 -20.059 26.275 1.00 93.38 83 PRO A N 1
ATOM 624 C CA . PRO A 1 83 ? -4.551 -20.532 25.544 1.00 93.38 83 PRO A CA 1
ATOM 625 C C . PRO A 1 83 ? -4.889 -21.362 24.296 1.00 93.38 83 PRO A C 1
ATOM 627 O O . PRO A 1 83 ? -4.008 -21.622 23.481 1.00 93.38 83 PRO A O 1
ATOM 630 N N . PHE A 1 84 ? -6.143 -21.796 24.126 1.00 94.69 84 PHE A N 1
ATOM 631 C CA . PHE A 1 84 ? -6.566 -22.620 22.987 1.00 94.69 84 PHE A CA 1
ATOM 632 C C . PHE A 1 84 ? -6.908 -21.802 21.736 1.00 94.69 84 PHE A C 1
ATOM 634 O O . PHE A 1 84 ? -7.240 -22.371 20.696 1.00 94.69 84 PHE A O 1
ATOM 641 N N . LEU A 1 85 ? -6.846 -20.472 21.823 1.00 92.44 85 LEU A N 1
ATOM 642 C CA . LEU A 1 85 ? -7.089 -19.591 20.690 1.00 92.44 85 LEU A CA 1
ATOM 643 C C . LEU A 1 85 ? -5.829 -19.471 19.831 1.00 92.44 85 LEU A C 1
ATOM 645 O O . LEU A 1 85 ? -4.745 -19.140 20.305 1.00 92.44 85 LEU A O 1
ATOM 649 N N . THR A 1 86 ? -5.989 -19.684 18.528 1.00 92.88 86 THR A N 1
ATOM 650 C CA . THR A 1 86 ? -4.948 -19.345 17.547 1.00 92.88 86 THR A CA 1
ATOM 651 C C . THR A 1 86 ? -4.730 -17.827 17.489 1.00 92.88 86 THR A C 1
ATOM 653 O O . THR A 1 86 ? -5.623 -17.051 17.834 1.00 92.88 86 THR A O 1
ATOM 656 N N . GLN A 1 87 ? -3.583 -17.370 16.974 1.00 90.62 87 GLN A N 1
ATOM 657 C CA . GLN A 1 87 ? -3.292 -15.933 16.821 1.00 90.62 87 GLN A CA 1
ATOM 658 C C . GLN A 1 87 ? -4.402 -15.185 16.053 1.00 90.62 87 GLN A C 1
ATOM 660 O O . GLN A 1 87 ? -4.804 -14.091 16.440 1.00 90.62 87 GLN A O 1
ATOM 665 N N . GLN A 1 88 ? -4.961 -15.809 15.011 1.00 90.50 88 GLN A N 1
ATOM 666 C CA . GLN A 1 88 ? -6.063 -15.248 14.220 1.00 90.50 88 GLN A CA 1
ATOM 667 C C . GLN A 1 88 ? -7.408 -15.232 14.970 1.00 90.50 88 GLN A C 1
ATOM 669 O O . GLN A 1 88 ? -8.295 -14.443 14.644 1.00 90.50 88 GLN A O 1
ATOM 674 N N . GLN A 1 89 ? -7.624 -16.140 15.923 1.00 90.31 89 GLN A N 1
ATOM 675 C CA . GLN A 1 89 ? -8.825 -16.135 16.766 1.00 90.31 89 GLN A CA 1
ATOM 676 C C . GLN A 1 89 ? -8.712 -15.138 17.918 1.00 90.31 89 GLN A C 1
ATOM 678 O O . GLN A 1 89 ? -9.727 -14.588 18.324 1.00 90.31 89 GLN A O 1
ATOM 683 N N . ARG A 1 90 ? -7.492 -14.885 18.403 1.00 90.56 90 ARG A N 1
ATOM 684 C CA . ARG A 1 90 ? -7.211 -13.888 19.439 1.00 90.56 90 ARG A CA 1
ATOM 685 C C . ARG A 1 90 ? -7.321 -12.448 18.926 1.00 90.56 90 ARG A C 1
ATOM 687 O O . ARG A 1 90 ? -7.656 -11.552 19.690 1.00 90.56 90 ARG A O 1
ATOM 694 N N . ALA A 1 91 ? -7.041 -12.213 17.644 1.00 90.69 91 ALA A N 1
ATOM 695 C CA . ALA A 1 91 ? -7.154 -10.888 17.044 1.00 90.69 91 ALA A CA 1
ATOM 696 C C . ALA A 1 91 ? -8.617 -10.407 16.966 1.00 90.69 91 ALA A C 1
ATOM 698 O O . ALA A 1 91 ? -9.505 -11.145 16.528 1.00 90.69 91 ALA A O 1
ATOM 699 N N . LYS A 1 92 ? -8.854 -9.135 17.319 1.00 89.69 92 LYS A N 1
ATOM 700 C CA . LYS A 1 92 ? -10.145 -8.461 17.115 1.00 89.69 92 LYS A CA 1
ATOM 701 C C . LYS A 1 92 ? -10.427 -8.383 15.612 1.00 89.69 92 LYS A C 1
ATOM 703 O O . LYS A 1 92 ? -9.642 -7.807 14.863 1.00 89.69 92 LYS A O 1
ATOM 708 N N . LYS A 1 93 ? -11.526 -8.983 15.150 1.00 92.38 93 LYS A N 1
ATOM 709 C CA . LYS A 1 93 ? -11.861 -9.056 13.721 1.00 92.38 93 LYS A CA 1
ATOM 710 C C . LYS A 1 93 ? -13.349 -8.863 13.471 1.00 92.38 93 LYS A C 1
ATOM 712 O O . LYS A 1 93 ? -14.182 -9.319 14.248 1.00 92.38 93 LYS A O 1
ATOM 717 N N . ASN A 1 94 ? -13.661 -8.197 12.364 1.00 92.00 94 ASN A N 1
ATOM 718 C CA . ASN A 1 94 ? -15.028 -8.034 11.861 1.00 92.00 94 ASN A CA 1
ATOM 719 C C . ASN A 1 94 ? -15.290 -8.970 10.665 1.00 92.00 94 ASN A C 1
ATOM 721 O O . ASN A 1 94 ? -16.410 -9.409 10.434 1.00 92.00 94 ASN A O 1
ATOM 725 N N . MET A 1 95 ? -14.233 -9.329 9.932 1.00 92.56 95 MET A N 1
ATOM 726 C CA . MET A 1 95 ? -14.243 -10.297 8.837 1.00 92.56 95 MET A CA 1
ATOM 727 C C . MET A 1 95 ? -13.253 -11.433 9.123 1.00 92.56 95 MET A C 1
ATOM 729 O O . MET A 1 95 ? -12.413 -11.338 10.014 1.00 92.56 95 MET A O 1
ATOM 733 N N . LEU A 1 96 ? -13.299 -12.511 8.336 1.00 91.12 96 LEU A N 1
ATOM 734 C CA . LEU A 1 96 ? -12.428 -13.681 8.533 1.00 91.12 96 LEU A CA 1
ATOM 735 C C . LEU A 1 96 ? -10.930 -13.331 8.545 1.00 91.12 96 LEU A C 1
ATOM 737 O O . LEU A 1 96 ? -10.171 -13.900 9.331 1.00 91.12 96 LEU A O 1
ATOM 741 N N . ALA A 1 97 ? -10.519 -12.393 7.689 1.00 91.75 97 ALA A N 1
ATOM 742 C CA . ALA A 1 97 ? -9.123 -11.997 7.524 1.00 91.75 97 ALA A CA 1
ATOM 743 C C . ALA A 1 97 ? -8.659 -10.900 8.498 1.00 91.75 97 ALA A C 1
ATOM 745 O O . ALA A 1 97 ? -7.457 -10.706 8.637 1.00 91.75 97 ALA A O 1
ATOM 746 N N . GLY A 1 98 ? -9.571 -10.186 9.169 1.00 93.25 98 GLY A N 1
ATOM 747 C CA . GLY A 1 98 ? -9.192 -9.074 10.040 1.00 93.25 98 GLY A CA 1
ATOM 748 C C . GLY A 1 98 ? -10.315 -8.081 10.324 1.00 93.25 98 GLY A C 1
ATOM 749 O O . GLY A 1 98 ? -11.505 -8.381 10.183 1.00 93.25 98 GLY A O 1
ATOM 750 N N . PHE A 1 99 ? -9.925 -6.886 10.753 1.00 94.06 99 PHE A N 1
ATOM 751 C CA . PHE A 1 99 ? -10.829 -5.787 11.061 1.00 94.06 99 PHE A CA 1
ATOM 752 C C . PHE A 1 99 ? -10.836 -4.775 9.916 1.00 94.06 99 PHE A C 1
ATOM 754 O O . PHE A 1 99 ? -9.781 -4.378 9.432 1.00 94.06 99 PHE A O 1
ATOM 761 N N . VAL A 1 100 ? -12.030 -4.403 9.458 1.00 94.88 100 VAL A N 1
ATOM 762 C CA . VAL A 1 100 ? -12.218 -3.387 8.422 1.00 94.88 100 VAL A CA 1
ATOM 763 C C . VAL A 1 100 ? -13.270 -2.415 8.912 1.00 94.88 100 VAL A C 1
ATOM 765 O O . VAL A 1 100 ? -14.380 -2.820 9.271 1.00 94.88 100 VAL A O 1
ATOM 768 N N . GLU A 1 101 ? -12.886 -1.148 8.906 1.00 92.56 101 GLU A N 1
ATOM 769 C CA . GLU A 1 101 ? -13.708 -0.003 9.258 1.00 92.56 101 GLU A CA 1
ATOM 770 C C . GLU A 1 101 ? -13.586 1.078 8.187 1.00 92.56 101 GLU A C 1
ATOM 772 O O . GLU A 1 101 ? -12.637 1.111 7.398 1.00 92.56 101 GLU A O 1
ATOM 777 N N . GLN A 1 102 ? -14.585 1.951 8.137 1.00 94.44 102 GLN A N 1
ATOM 778 C CA . GLN A 1 102 ? -14.572 3.082 7.230 1.00 94.44 102 GLN A CA 1
ATOM 779 C C . GLN A 1 102 ? -13.720 4.201 7.835 1.00 94.44 102 GLN A C 1
ATOM 781 O O . GLN A 1 102 ? -14.095 4.793 8.842 1.00 94.44 102 GLN A O 1
ATOM 786 N N . ALA A 1 103 ? -12.592 4.506 7.196 1.00 92.75 103 ALA A N 1
ATOM 787 C CA . ALA A 1 103 ? -11.725 5.613 7.583 1.00 92.75 103 ALA A CA 1
ATOM 788 C C . ALA A 1 103 ? -12.000 6.862 6.733 1.00 92.75 103 ALA A C 1
ATOM 790 O O . ALA A 1 103 ? -12.275 6.775 5.533 1.00 92.75 103 ALA A O 1
ATOM 791 N N . HIS A 1 104 ? -11.869 8.037 7.347 1.00 93.81 104 HIS A N 1
ATOM 792 C CA . HIS A 1 104 ? -11.967 9.331 6.672 1.00 93.81 104 HIS A CA 1
ATOM 793 C C . HIS A 1 104 ? -10.585 9.985 6.598 1.00 93.81 104 HIS A C 1
ATOM 795 O O . HIS A 1 104 ? -10.176 10.707 7.502 1.00 93.81 104 HIS A O 1
ATOM 801 N N . ILE A 1 105 ? -9.862 9.723 5.508 1.00 91.75 105 ILE A N 1
ATOM 802 C CA . ILE A 1 105 ? -8.521 10.265 5.250 1.00 91.75 105 ILE A CA 1
ATOM 803 C C . ILE A 1 105 ? -8.604 11.255 4.084 1.00 91.75 105 ILE A C 1
ATOM 805 O O . ILE A 1 105 ? -9.394 11.074 3.157 1.00 91.75 105 ILE A O 1
ATOM 809 N N . SER A 1 106 ? -7.782 12.305 4.111 1.00 95.94 106 SER A N 1
ATOM 810 C CA . SER A 1 106 ? -7.644 13.213 2.971 1.00 95.94 106 SER A CA 1
ATOM 811 C C . SER A 1 106 ? -7.095 12.469 1.748 1.00 95.94 106 SER A C 1
ATOM 813 O O . SER A 1 106 ? -6.027 11.857 1.820 1.00 95.94 106 SER A O 1
ATOM 815 N N . GLU A 1 107 ? -7.791 12.565 0.611 1.00 96.25 107 GLU A N 1
ATOM 816 C CA . GLU A 1 107 ? -7.410 11.894 -0.642 1.00 96.25 107 GLU A CA 1
ATOM 817 C C . GLU A 1 107 ? -5.980 12.251 -1.069 1.00 96.25 107 GLU A C 1
ATOM 819 O O . GLU A 1 107 ? -5.194 11.380 -1.445 1.00 96.25 107 GLU A O 1
ATOM 824 N N . PHE A 1 108 ? -5.605 13.525 -0.925 1.00 96.19 108 PHE A N 1
ATOM 825 C CA . PHE A 1 108 ? -4.258 13.985 -1.247 1.00 96.19 108 PHE A CA 1
ATOM 826 C C . PHE A 1 108 ? -3.197 13.346 -0.346 1.00 96.19 108 PHE A C 1
ATOM 828 O O . PHE A 1 108 ? -2.156 12.920 -0.838 1.00 96.19 108 PHE A O 1
ATOM 835 N N . GLN A 1 109 ? -3.443 13.258 0.964 1.00 93.62 109 GLN A N 1
ATOM 836 C CA . GLN A 1 109 ? -2.481 12.657 1.892 1.00 93.62 109 GLN A CA 1
ATOM 837 C C . GLN A 1 109 ? -2.327 11.159 1.635 1.00 93.62 109 GLN A C 1
ATOM 839 O O . GLN A 1 109 ? -1.201 10.663 1.598 1.00 93.62 109 GLN A O 1
ATOM 844 N N . PHE A 1 110 ? -3.439 10.463 1.393 1.00 94.94 110 PHE A N 1
ATOM 845 C CA . PHE A 1 110 ? -3.424 9.047 1.055 1.00 94.94 110 PHE A CA 1
ATOM 846 C C . PHE A 1 110 ? -2.626 8.786 -0.228 1.00 94.94 110 PHE A C 1
ATOM 848 O O . PHE A 1 110 ? -1.693 7.982 -0.222 1.00 94.94 110 PHE A O 1
ATOM 855 N N . GLU A 1 111 ? -2.928 9.500 -1.316 1.00 96.06 111 GLU A N 1
ATOM 856 C CA . GLU A 1 111 ? -2.242 9.285 -2.592 1.00 96.06 111 GLU A CA 1
ATOM 857 C C . GLU A 1 111 ? -0.775 9.738 -2.535 1.00 96.06 111 GLU A C 1
ATOM 859 O O . GLU A 1 111 ? 0.091 9.103 -3.142 1.00 96.06 111 GLU A O 1
ATOM 864 N N . ASN A 1 112 ? -0.461 10.780 -1.758 1.00 94.75 112 ASN A N 1
ATOM 865 C CA . ASN A 1 112 ? 0.918 11.190 -1.512 1.00 94.75 112 ASN A CA 1
ATOM 866 C C . ASN A 1 112 ? 1.729 10.066 -0.847 1.00 94.75 112 ASN A C 1
ATOM 868 O O . ASN A 1 112 ? 2.774 9.662 -1.367 1.00 94.75 112 ASN A O 1
ATOM 872 N N . GLN A 1 113 ? 1.230 9.503 0.256 1.00 93.62 113 GLN A N 1
ATOM 873 C CA . GLN A 1 113 ? 1.912 8.407 0.950 1.00 93.62 113 GLN A CA 1
ATOM 874 C C . GLN A 1 113 ? 1.971 7.138 0.089 1.00 93.62 113 GLN A C 1
ATOM 876 O O . GLN A 1 113 ? 3.026 6.514 -0.018 1.00 93.62 113 GLN A O 1
ATOM 881 N N . ARG A 1 114 ? 0.892 6.802 -0.630 1.00 95.06 114 ARG A N 1
ATOM 882 C CA . ARG A 1 114 ? 0.840 5.648 -1.541 1.00 95.06 114 ARG A CA 1
ATOM 883 C C . ARG A 1 114 ? 1.877 5.735 -2.665 1.00 95.06 114 ARG A C 1
ATOM 885 O O . ARG A 1 114 ? 2.564 4.749 -2.957 1.00 95.06 114 ARG A O 1
ATOM 892 N N . ARG A 1 115 ? 2.018 6.901 -3.305 1.00 95.12 115 ARG A N 1
ATOM 893 C CA . ARG A 1 115 ? 3.031 7.127 -4.353 1.00 95.12 115 ARG A CA 1
ATOM 894 C C . ARG A 1 115 ? 4.441 7.138 -3.789 1.00 95.12 115 ARG A C 1
ATOM 896 O O . ARG A 1 115 ? 5.345 6.619 -4.442 1.00 95.12 115 ARG A O 1
ATOM 903 N N . THR A 1 116 ? 4.620 7.695 -2.595 1.00 93.44 116 THR A N 1
ATOM 904 C CA . THR A 1 116 ? 5.906 7.710 -1.883 1.00 93.44 116 THR A CA 1
ATOM 905 C C . THR A 1 116 ? 6.363 6.289 -1.573 1.00 93.44 116 THR A C 1
ATOM 907 O O . THR A 1 116 ? 7.473 5.924 -1.961 1.00 93.44 116 THR A O 1
ATOM 910 N N . PHE A 1 117 ? 5.474 5.436 -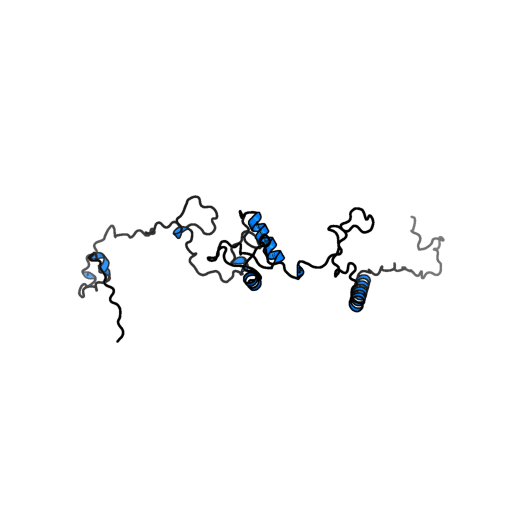1.061 1.00 94.56 117 PHE A N 1
ATOM 911 C CA . PHE A 1 117 ? 5.777 4.022 -0.851 1.00 94.56 117 PHE A CA 1
ATOM 912 C C . PHE A 1 117 ? 6.105 3.298 -2.160 1.00 94.56 117 PHE A C 1
ATOM 914 O O . PHE A 1 117 ? 7.096 2.584 -2.245 1.00 94.56 117 PHE A O 1
ATOM 921 N N . SER A 1 118 ? 5.322 3.527 -3.217 1.00 93.75 118 SER A N 1
ATOM 922 C CA . SER A 1 118 ? 5.543 2.871 -4.516 1.00 93.75 118 SER A CA 1
ATOM 923 C C . SER A 1 118 ? 6.847 3.310 -5.202 1.00 93.75 118 SER A C 1
ATOM 925 O O . SER A 1 118 ? 7.441 2.533 -5.943 1.00 93.75 118 SER A O 1
ATOM 927 N N . SER A 1 119 ? 7.288 4.553 -4.977 1.00 90.00 119 SER A N 1
ATOM 928 C CA . SER A 1 119 ? 8.457 5.141 -5.653 1.00 90.00 119 SER A CA 1
ATOM 929 C C . SER A 1 119 ? 9.758 4.984 -4.866 1.00 90.00 119 SER A C 1
ATOM 931 O O . SER A 1 119 ? 10.823 4.835 -5.466 1.00 90.00 119 SER A O 1
ATOM 933 N N . TYR A 1 120 ? 9.687 5.076 -3.536 1.00 89.25 120 TYR A N 1
ATOM 934 C CA . TYR A 1 120 ? 10.849 5.087 -2.644 1.00 89.25 120 TYR A CA 1
ATOM 935 C C . TYR A 1 120 ? 10.866 3.925 -1.642 1.00 89.25 120 TYR A C 1
ATOM 937 O O . TYR A 1 120 ? 11.890 3.697 -1.005 1.00 89.25 120 TYR A O 1
ATOM 945 N N . GLY A 1 121 ? 9.770 3.174 -1.504 1.00 92.19 121 GLY A N 1
ATOM 946 C CA . GLY A 1 121 ? 9.688 2.016 -0.610 1.00 92.19 121 GLY A CA 1
ATOM 947 C C . GLY A 1 121 ? 9.451 2.357 0.862 1.00 92.19 121 GLY A C 1
ATOM 948 O O . GLY A 1 121 ? 9.570 1.468 1.702 1.00 92.19 121 GLY A O 1
ATOM 949 N N . TYR A 1 122 ? 9.138 3.614 1.191 1.00 92.94 122 TYR A N 1
ATOM 950 C CA . TYR A 1 122 ? 8.787 4.036 2.548 1.00 92.94 122 TYR A CA 1
ATOM 951 C C . TYR A 1 122 ? 7.556 4.948 2.561 1.00 92.94 122 TYR A C 1
ATOM 953 O O . TYR A 1 122 ? 7.269 5.632 1.579 1.00 92.94 122 TYR A O 1
ATOM 961 N N . ALA A 1 123 ? 6.833 4.955 3.678 1.00 93.56 123 ALA A N 1
ATOM 962 C CA . ALA A 1 123 ? 5.718 5.863 3.951 1.00 93.56 123 ALA A CA 1
ATOM 963 C C . ALA A 1 123 ? 5.494 5.994 5.462 1.00 93.56 123 ALA A C 1
ATOM 965 O O . ALA A 1 123 ? 6.077 5.245 6.244 1.00 93.56 123 ALA A O 1
ATOM 966 N N . LEU A 1 124 ? 4.654 6.940 5.872 1.00 91.19 124 LEU A N 1
ATOM 967 C CA . LEU A 1 124 ? 4.189 7.024 7.258 1.00 91.19 124 LEU A CA 1
ATOM 968 C C . LEU A 1 124 ? 3.179 5.911 7.562 1.00 91.19 124 LEU A C 1
ATOM 970 O O . LEU A 1 124 ? 2.365 5.562 6.706 1.00 91.19 124 LEU A O 1
ATOM 974 N N . ASP A 1 125 ? 3.239 5.372 8.778 1.00 90.44 125 ASP A N 1
ATOM 975 C CA . ASP A 1 125 ? 2.289 4.378 9.274 1.00 90.44 125 ASP A CA 1
ATOM 976 C C . ASP A 1 125 ? 0.889 5.003 9.463 1.00 90.44 125 ASP A C 1
ATOM 978 O O . ASP A 1 125 ? 0.763 5.974 10.215 1.00 90.44 125 ASP A O 1
ATOM 982 N N . PRO A 1 126 ? -0.168 4.488 8.803 1.00 89.81 126 PRO A N 1
ATOM 983 C CA . PRO A 1 126 ? -1.535 4.968 8.998 1.00 89.81 126 PRO A CA 1
ATOM 984 C C . PRO A 1 126 ? -2.232 4.380 10.244 1.00 89.81 126 PRO A C 1
ATOM 986 O O . PRO A 1 126 ? -3.427 4.614 10.420 1.00 89.81 126 PRO A O 1
ATOM 989 N N . THR A 1 127 ? -1.544 3.590 11.077 1.00 89.19 127 THR A N 1
ATOM 990 C CA . THR A 1 127 ? -2.123 2.943 12.269 1.00 89.19 127 THR A CA 1
ATOM 991 C C . THR A 1 127 ? -2.504 3.959 13.357 1.00 89.19 127 THR A C 1
ATOM 993 O O . THR A 1 127 ? -1.710 4.830 13.705 1.00 89.19 127 THR A O 1
ATOM 996 N N . VAL A 1 128 ? -3.710 3.811 13.920 1.00 82.94 128 VAL A N 1
ATOM 997 C CA . VAL A 1 128 ? -4.320 4.723 14.914 1.00 82.94 128 VAL A CA 1
ATOM 998 C C . VAL A 1 128 ? -4.141 4.295 16.380 1.00 82.94 128 VAL A C 1
ATOM 1000 O O . VAL A 1 128 ? -4.315 5.120 17.258 1.00 82.94 128 VAL A O 1
ATOM 1003 N N . ASP A 1 129 ? -3.744 3.048 16.656 1.00 72.88 129 ASP A N 1
ATOM 1004 C CA . ASP A 1 129 ? -3.740 2.470 18.020 1.00 72.88 129 ASP A CA 1
ATOM 1005 C C . ASP A 1 129 ? -2.344 2.362 18.672 1.00 72.88 129 ASP A C 1
ATOM 1007 O O . ASP A 1 129 ? -2.167 1.700 19.697 1.00 72.88 129 ASP A O 1
ATOM 1011 N N . CYS A 1 130 ? -1.311 2.958 18.076 1.00 58.50 130 CYS A N 1
ATOM 1012 C CA . CYS A 1 130 ? 0.041 2.912 18.630 1.00 58.50 130 CYS A CA 1
ATOM 1013 C C . CYS A 1 130 ? 0.390 4.262 19.249 1.00 58.50 130 CYS A C 1
ATOM 1015 O O . CYS A 1 130 ? 0.308 5.253 18.546 1.00 58.50 130 CYS A O 1
ATOM 1017 N N . GLU A 1 131 ? 0.914 4.311 20.482 1.00 64.44 131 GLU A N 1
ATOM 1018 C CA . GLU A 1 131 ? 1.414 5.537 21.157 1.00 64.44 131 GLU A CA 1
ATOM 1019 C C . GLU A 1 131 ? 2.381 6.397 20.302 1.00 64.44 131 GLU A C 1
ATOM 1021 O O . GLU A 1 131 ? 2.678 7.548 20.623 1.00 64.44 131 GLU A O 1
ATOM 1026 N N . SER A 1 132 ? 2.882 5.838 19.198 1.00 61.00 132 SER A N 1
ATOM 1027 C CA . SER A 1 132 ? 3.701 6.493 18.181 1.00 61.00 132 SER A CA 1
ATOM 1028 C C . SER A 1 132 ? 2.929 6.933 16.922 1.00 61.00 132 SER A C 1
ATOM 1030 O O . SER A 1 132 ? 3.504 6.970 15.831 1.00 61.00 132 SER A O 1
ATOM 1032 N N . GLU A 1 133 ? 1.651 7.300 17.067 1.00 63.56 133 GLU A N 1
ATOM 1033 C CA . GLU A 1 133 ? 0.779 7.774 15.982 1.00 63.56 133 GLU A CA 1
ATOM 1034 C C . GLU A 1 133 ? 1.493 8.798 15.077 1.00 63.56 133 GLU A C 1
ATOM 1036 O O . GLU A 1 133 ? 2.021 9.821 15.530 1.00 63.56 133 GLU A O 1
ATOM 1041 N N . GLY A 1 134 ? 1.543 8.506 13.774 1.00 61.84 134 GLY A N 1
ATOM 1042 C CA . GLY A 1 134 ? 2.018 9.428 12.738 1.00 61.84 134 GLY A CA 1
ATOM 1043 C C . GLY A 1 134 ? 3.520 9.746 12.731 1.00 61.84 134 GLY A C 1
ATOM 1044 O O . GLY A 1 134 ? 3.940 10.617 11.966 1.00 61.84 134 GLY A O 1
ATOM 1045 N N . LYS A 1 135 ? 4.344 9.075 13.549 1.00 69.75 135 LYS A N 1
ATOM 1046 C CA . LYS A 1 135 ? 5.810 9.286 13.581 1.00 69.75 135 LYS A CA 1
ATOM 1047 C C . LYS A 1 135 ? 6.611 8.100 13.069 1.00 69.75 135 LYS A C 1
ATOM 1049 O O . LYS A 1 135 ? 7.775 8.264 12.701 1.00 69.75 135 LYS A O 1
ATOM 1054 N N . THR A 1 136 ? 6.021 6.913 13.062 1.00 84.69 136 THR A N 1
ATOM 1055 C CA . THR A 1 136 ? 6.684 5.710 12.573 1.00 84.69 136 THR A CA 1
ATOM 1056 C C . THR A 1 136 ? 6.660 5.675 11.051 1.00 84.69 136 THR A C 1
ATOM 1058 O O . THR A 1 136 ? 5.638 5.887 10.397 1.00 84.69 136 THR A O 1
ATOM 1061 N N . VAL A 1 137 ? 7.832 5.427 10.471 1.00 88.62 137 VAL A N 1
ATOM 1062 C CA . VAL A 1 137 ? 7.984 5.173 9.039 1.00 88.62 137 VAL A CA 1
ATOM 1063 C C . VAL A 1 137 ? 7.962 3.668 8.826 1.00 88.62 137 VAL A C 1
ATOM 1065 O O . VAL A 1 137 ? 8.705 2.933 9.477 1.00 88.62 137 VAL A O 1
ATOM 1068 N N . VAL A 1 138 ? 7.144 3.216 7.884 1.00 89.88 138 VAL A N 1
ATOM 1069 C CA . VAL A 1 138 ? 7.052 1.818 7.461 1.00 89.88 138 VAL A CA 1
ATOM 1070 C C . VAL A 1 138 ? 7.801 1.599 6.148 1.00 89.88 138 VAL A C 1
ATOM 1072 O O . VAL A 1 138 ? 7.844 2.476 5.283 1.00 89.88 138 VAL A O 1
ATOM 1075 N N . GLY A 1 139 ? 8.391 0.411 5.989 1.00 89.81 139 GLY A N 1
ATOM 1076 C CA . GLY A 1 139 ? 9.158 0.023 4.803 1.00 89.81 139 GLY A CA 1
ATOM 1077 C C . GLY A 1 139 ? 10.663 0.263 4.952 1.00 89.81 139 GLY A C 1
ATOM 1078 O O . GLY A 1 139 ? 11.273 -0.134 5.944 1.00 89.81 139 GLY A O 1
ATOM 1079 N N . ALA A 1 140 ? 11.282 0.876 3.944 1.00 89.31 140 ALA A N 1
ATOM 1080 C CA . ALA A 1 140 ? 12.722 1.111 3.889 1.00 89.31 140 ALA A CA 1
ATOM 1081 C C . ALA A 1 140 ? 13.150 2.309 4.763 1.00 89.31 140 ALA A C 1
ATOM 1083 O O . ALA A 1 140 ? 13.401 3.407 4.266 1.00 89.31 140 ALA A O 1
ATOM 1084 N N . THR A 1 141 ? 13.274 2.091 6.074 1.00 86.88 141 THR A N 1
ATOM 1085 C CA . THR A 1 141 ? 13.635 3.132 7.060 1.00 86.88 141 THR A CA 1
ATOM 1086 C C . THR A 1 141 ? 14.990 3.795 6.793 1.00 86.88 141 THR A C 1
ATOM 1088 O O . THR A 1 141 ? 15.127 5.001 6.987 1.00 86.88 141 THR A O 1
ATOM 1091 N N . LEU A 1 142 ? 15.977 3.047 6.289 1.00 86.00 142 LEU A N 1
ATOM 1092 C CA . LEU A 1 142 ? 17.288 3.595 5.911 1.00 86.00 142 LEU A CA 1
ATOM 1093 C C . LEU A 1 142 ? 17.171 4.590 4.749 1.00 86.00 142 LEU A C 1
ATOM 1095 O O . LEU A 1 142 ? 17.661 5.712 4.839 1.00 86.00 142 LEU A O 1
ATOM 1099 N N . ALA A 1 143 ? 16.433 4.220 3.698 1.00 81.88 143 ALA A N 1
ATOM 1100 C CA . ALA A 1 143 ? 16.195 5.100 2.557 1.00 81.88 143 ALA A CA 1
ATOM 1101 C C . ALA A 1 143 ? 15.395 6.351 2.957 1.00 81.88 143 ALA A C 1
ATOM 1103 O O . ALA A 1 143 ? 15.620 7.430 2.406 1.00 81.88 143 ALA A O 1
ATOM 1104 N N . ALA A 1 144 ? 14.488 6.227 3.929 1.00 82.38 144 ALA A N 1
ATOM 1105 C CA . ALA A 1 144 ? 13.751 7.357 4.486 1.00 82.38 144 ALA A CA 1
ATOM 1106 C C . ALA A 1 144 ? 14.672 8.342 5.227 1.00 82.38 144 ALA A C 1
ATOM 1108 O O . ALA A 1 144 ? 14.519 9.553 5.069 1.00 82.38 144 ALA A O 1
ATOM 1109 N N . ALA A 1 145 ? 15.654 7.844 5.985 1.00 84.50 145 ALA A N 1
ATOM 1110 C CA . ALA A 1 145 ? 16.646 8.684 6.653 1.00 84.50 145 ALA A CA 1
ATOM 1111 C C . ALA A 1 145 ? 17.548 9.414 5.641 1.00 84.50 145 ALA A C 1
ATOM 1113 O O . ALA A 1 145 ? 17.729 10.627 5.746 1.00 84.50 145 ALA A O 1
ATOM 1114 N N . ASP A 1 146 ? 18.027 8.708 4.612 1.00 84.50 146 ASP A N 1
ATOM 1115 C CA . ASP A 1 146 ? 18.891 9.273 3.564 1.00 84.50 146 ASP A CA 1
ATOM 1116 C C . ASP A 1 146 ? 18.191 10.367 2.742 1.00 84.50 146 ASP A C 1
ATOM 1118 O O . ASP A 1 146 ? 18.798 11.355 2.324 1.00 84.50 146 ASP A O 1
ATOM 1122 N N . SER A 1 147 ? 16.891 10.194 2.503 1.00 79.81 147 SER A N 1
ATOM 1123 C CA . SER A 1 147 ? 16.054 11.125 1.737 1.00 79.81 147 SER A CA 1
ATOM 1124 C C . SER A 1 147 ? 15.356 12.184 2.597 1.00 79.81 147 SER A C 1
ATOM 1126 O O . SER A 1 147 ? 14.595 12.991 2.057 1.00 79.81 147 SER A O 1
ATOM 1128 N N . ALA A 1 148 ? 15.630 12.216 3.907 1.00 82.38 148 ALA A N 1
ATOM 1129 C CA . ALA A 1 148 ? 14.997 13.100 4.886 1.00 82.38 148 ALA A CA 1
ATOM 1130 C C . ALA A 1 148 ? 13.453 13.039 4.874 1.00 82.38 148 ALA A C 1
ATOM 1132 O O . ALA A 1 148 ? 12.793 14.060 5.055 1.00 82.38 148 ALA A O 1
ATOM 1133 N N . MET A 1 149 ? 12.884 11.849 4.642 1.00 81.12 149 MET A N 1
ATOM 1134 C CA . MET A 1 149 ? 11.438 11.578 4.594 1.00 81.12 149 MET A CA 1
ATOM 1135 C C . MET A 1 149 ? 10.660 12.441 3.590 1.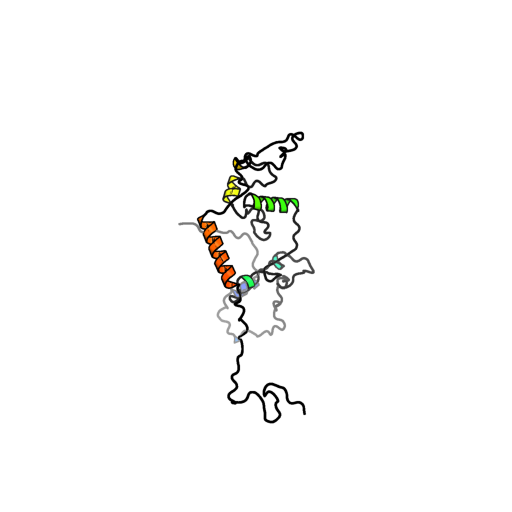00 81.12 149 MET A C 1
ATOM 1137 O O . MET A 1 149 ? 9.476 12.715 3.781 1.00 81.12 149 MET A O 1
ATOM 1141 N N . LYS A 1 150 ? 11.304 12.857 2.496 1.00 87.00 150 LYS A N 1
ATOM 1142 C CA . LYS A 1 150 ? 10.637 13.649 1.459 1.00 87.00 150 LYS A CA 1
ATOM 1143 C C . LYS A 1 150 ? 9.580 12.837 0.731 1.00 87.00 150 LYS A C 1
ATOM 1145 O O . LYS A 1 150 ? 9.782 11.661 0.426 1.00 87.00 150 LYS A O 1
ATOM 1150 N N . THR A 1 151 ? 8.470 13.474 0.397 1.00 89.62 151 THR A N 1
ATOM 1151 C CA . THR A 1 151 ? 7.407 12.834 -0.380 1.00 89.62 151 THR A CA 1
ATOM 1152 C C . THR A 1 151 ? 7.583 13.036 -1.890 1.00 89.62 151 THR A C 1
ATOM 1154 O O . THR A 1 151 ? 8.409 13.830 -2.338 1.00 89.62 151 THR A O 1
ATOM 1157 N N . VAL A 1 152 ? 6.831 12.302 -2.720 1.00 89.00 152 VAL A N 1
ATOM 1158 C CA . VAL A 1 152 ? 6.932 12.411 -4.197 1.00 89.00 152 VAL A CA 1
ATOM 1159 C C . VAL A 1 152 ? 6.533 13.794 -4.711 1.00 89.00 152 VAL A C 1
ATOM 1161 O O . VAL A 1 152 ? 7.055 14.239 -5.732 1.00 89.00 152 VAL A O 1
ATOM 1164 N N . PHE A 1 153 ? 5.624 14.478 -4.017 1.00 89.56 153 PHE A N 1
ATOM 1165 C CA . PHE A 1 153 ? 5.179 15.820 -4.396 1.00 89.56 153 PHE A CA 1
ATOM 1166 C C . PHE A 1 153 ? 6.124 16.934 -3.924 1.00 89.56 153 PHE A C 1
ATOM 1168 O O . PHE A 1 153 ? 5.919 18.097 -4.270 1.00 89.56 153 PHE A O 1
ATOM 1175 N N . GLU A 1 154 ? 7.173 16.600 -3.174 1.00 89.75 154 GLU A N 1
ATOM 1176 C CA . GLU A 1 154 ? 8.201 17.548 -2.763 1.00 89.75 154 GLU A CA 1
ATOM 1177 C C . GLU A 1 154 ? 9.365 17.578 -3.753 1.00 89.75 154 GLU A C 1
ATOM 1179 O O . GLU A 1 154 ? 9.731 16.581 -4.379 1.00 89.75 154 GLU A O 1
ATOM 1184 N N . ALA A 1 155 ? 9.998 18.744 -3.875 1.00 81.69 155 ALA A N 1
ATOM 1185 C CA . ALA A 1 155 ? 11.178 18.892 -4.711 1.00 81.69 155 ALA A CA 1
ATOM 1186 C C . ALA A 1 155 ? 12.358 18.098 -4.119 1.00 81.69 155 ALA A C 1
ATOM 1188 O O . ALA A 1 155 ? 12.969 18.483 -3.115 1.00 81.69 155 ALA A O 1
ATOM 1189 N N . SER A 1 156 ? 12.700 16.984 -4.764 1.00 78.06 156 SER A N 1
ATOM 1190 C CA . SER A 1 156 ? 13.880 16.185 -4.443 1.00 78.06 156 SER A CA 1
ATOM 1191 C C . SER A 1 156 ? 15.076 16.574 -5.316 1.00 78.06 156 SER A C 1
ATOM 1193 O O . SER A 1 156 ? 14.960 17.219 -6.363 1.00 78.06 156 SER A O 1
ATOM 1195 N N . THR A 1 157 ? 16.275 16.215 -4.859 1.00 76.06 157 THR A N 1
ATOM 1196 C CA . THR A 1 157 ? 17.488 16.369 -5.659 1.00 76.06 157 THR A CA 1
ATOM 1197 C C . THR A 1 157 ? 17.420 15.416 -6.851 1.00 76.06 157 THR A C 1
ATOM 1199 O O . THR A 1 157 ? 17.123 14.230 -6.710 1.00 76.06 157 THR A O 1
ATOM 1202 N N . LYS A 1 158 ? 17.680 15.941 -8.054 1.00 74.19 158 LYS A N 1
ATOM 1203 C CA . LYS A 1 158 ? 17.611 15.159 -9.296 1.00 74.19 158 LYS A CA 1
ATOM 1204 C C . LYS A 1 158 ? 18.597 13.996 -9.218 1.00 74.19 158 LYS A C 1
ATOM 1206 O O . LYS A 1 158 ? 19.807 14.216 -9.153 1.00 74.19 158 LYS A O 1
ATOM 1211 N N . ARG A 1 159 ? 18.081 12.767 -9.237 1.00 72.56 159 ARG A N 1
ATOM 1212 C CA . ARG A 1 159 ? 18.908 11.554 -9.241 1.00 72.56 159 ARG A CA 1
ATOM 1213 C C . ARG A 1 159 ? 19.618 11.418 -10.594 1.00 72.56 159 ARG A C 1
ATOM 1215 O O . ARG A 1 159 ? 19.042 11.793 -11.615 1.00 72.56 159 ARG A O 1
ATOM 1222 N N . PRO A 1 160 ? 20.835 10.852 -10.648 1.00 69.06 160 PRO A N 1
ATOM 1223 C CA . PRO A 1 160 ? 21.559 10.682 -11.911 1.00 69.06 160 PRO A CA 1
ATOM 1224 C C . PRO A 1 160 ? 20.786 9.808 -12.915 1.00 69.06 160 PRO A C 1
ATOM 1226 O O . PRO A 1 160 ? 20.827 10.071 -14.113 1.00 69.06 160 PRO A O 1
ATOM 1229 N N . LEU A 1 161 ? 20.007 8.836 -12.425 1.00 70.81 161 LEU A N 1
ATOM 1230 C CA . LEU A 1 161 ? 19.137 7.979 -13.241 1.00 70.81 161 LEU A CA 1
ATOM 1231 C C . LEU A 1 161 ? 17.870 8.672 -13.772 1.00 70.81 161 LEU A C 1
ATOM 1233 O O . LEU A 1 161 ? 17.209 8.130 -14.649 1.00 70.81 161 LEU A O 1
ATOM 1237 N N . ASP A 1 162 ? 17.517 9.850 -13.260 1.00 73.62 162 ASP A N 1
ATOM 1238 C CA . ASP A 1 162 ? 16.284 10.557 -13.640 1.00 73.62 162 ASP A CA 1
ATOM 1239 C C . ASP A 1 162 ? 16.393 11.198 -15.037 1.00 73.62 162 ASP A C 1
ATOM 1241 O O . ASP A 1 162 ? 15.405 11.461 -15.716 1.00 73.62 162 ASP A O 1
ATOM 1245 N N . LYS A 1 163 ? 17.628 11.411 -15.510 1.00 82.50 163 LYS A N 1
ATOM 1246 C CA . LYS A 1 163 ? 17.936 12.002 -16.820 1.00 82.50 163 LYS A CA 1
ATOM 1247 C C . LYS A 1 163 ? 18.532 10.984 -17.792 1.00 82.50 163 LYS A C 1
ATOM 1249 O O . LYS A 1 163 ? 19.523 11.277 -18.463 1.00 82.50 163 LYS A O 1
ATOM 1254 N N . ARG A 1 164 ? 17.958 9.782 -17.866 1.00 88.06 164 ARG A N 1
ATOM 1255 C CA . ARG A 1 164 ? 18.319 8.826 -18.926 1.00 88.06 164 ARG A CA 1
ATOM 1256 C C . ARG A 1 164 ? 18.111 9.475 -20.295 1.00 88.06 164 ARG A C 1
ATOM 1258 O O . ARG A 1 164 ? 17.099 10.143 -20.521 1.00 88.06 164 ARG A O 1
ATOM 1265 N N . LYS A 1 165 ? 19.091 9.310 -21.183 1.00 88.56 165 LYS A N 1
ATOM 1266 C CA . LYS A 1 165 ? 19.071 9.919 -22.514 1.00 88.56 165 LYS A CA 1
ATOM 1267 C C . LYS A 1 165 ? 17.959 9.300 -23.359 1.00 88.56 165 LYS A C 1
ATOM 1269 O O . LYS A 1 165 ? 17.802 8.080 -23.384 1.00 88.56 165 LYS A O 1
ATOM 1274 N N . ARG A 1 166 ? 17.181 10.153 -24.022 1.00 90.12 166 ARG A N 1
ATOM 1275 C CA . ARG A 1 166 ? 16.083 9.770 -24.916 1.00 90.12 166 ARG A CA 1
ATOM 1276 C C . ARG A 1 166 ? 16.370 10.268 -26.318 1.00 90.12 166 ARG A C 1
ATOM 1278 O O . ARG A 1 166 ? 16.884 11.376 -26.474 1.00 90.12 166 ARG A O 1
ATOM 1285 N N . ASN A 1 167 ? 15.950 9.493 -27.310 1.00 88.19 167 ASN A N 1
ATOM 1286 C CA . ASN A 1 167 ? 15.910 9.952 -28.690 1.00 88.19 167 ASN A CA 1
ATOM 1287 C C . ASN A 1 167 ? 14.842 11.037 -28.804 1.00 88.19 167 ASN A C 1
ATOM 1289 O O . ASN A 1 167 ? 13.672 10.786 -28.522 1.00 88.19 167 ASN A O 1
ATOM 1293 N N . LYS A 1 168 ? 15.246 12.250 -29.176 1.00 87.94 168 LYS A N 1
ATOM 1294 C CA . LYS A 1 168 ? 14.366 13.415 -29.190 1.00 87.94 168 LYS A CA 1
ATOM 1295 C C . LYS A 1 168 ? 14.348 14.041 -30.581 1.00 87.94 168 LYS A C 1
ATOM 1297 O O . LYS A 1 168 ? 15.353 14.600 -31.007 1.00 87.94 168 LYS A O 1
ATOM 1302 N N . ASN A 1 169 ? 13.201 13.962 -31.247 1.00 90.50 169 ASN A N 1
ATOM 1303 C CA . ASN A 1 169 ? 12.883 14.742 -32.438 1.00 90.50 169 ASN A CA 1
ATOM 1304 C C . ASN A 1 169 ? 11.538 15.437 -32.197 1.00 90.50 169 ASN A C 1
ATOM 1306 O O . ASN A 1 169 ? 10.499 14.776 -32.178 1.00 90.50 169 ASN A O 1
ATOM 1310 N N . ASP A 1 170 ? 11.591 16.744 -31.947 1.00 89.38 170 AS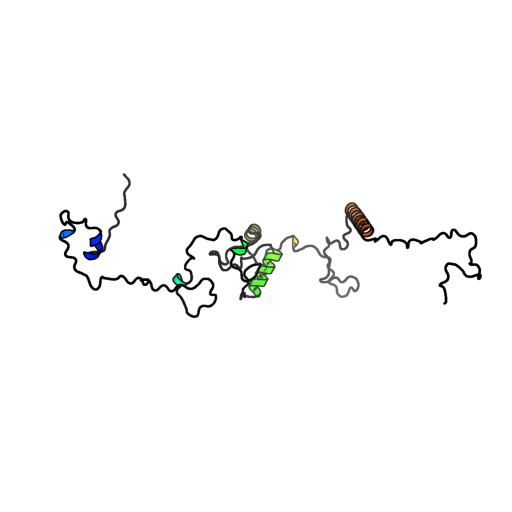P A N 1
ATOM 1311 C CA . ASP A 1 170 ? 10.424 17.580 -31.644 1.00 89.38 170 ASP A CA 1
ATOM 1312 C C . ASP A 1 170 ? 9.933 18.358 -32.874 1.00 89.38 170 ASP A C 1
ATOM 1314 O O . ASP A 1 170 ? 8.983 19.128 -32.745 1.00 89.38 170 ASP A O 1
ATOM 1318 N N . ASP A 1 171 ? 10.557 18.192 -34.045 1.00 89.56 171 ASP A N 1
ATOM 1319 C CA . ASP A 1 171 ? 10.223 18.978 -35.230 1.00 89.56 171 ASP A CA 1
ATOM 1320 C C . ASP A 1 171 ? 8.924 18.456 -35.866 1.00 89.56 171 ASP A C 1
ATOM 1322 O O . ASP A 1 171 ? 8.918 17.383 -36.469 1.00 89.56 171 ASP A O 1
ATOM 1326 N N . PRO A 1 172 ? 7.801 19.201 -35.787 1.00 88.44 172 PRO A N 1
ATOM 1327 C CA . PRO A 1 172 ? 6.508 18.723 -36.281 1.00 88.44 172 PRO A CA 1
ATOM 1328 C C . PRO A 1 172 ? 6.430 18.678 -37.816 1.00 88.44 172 PRO A C 1
ATOM 1330 O O . PRO A 1 172 ? 5.459 18.169 -38.369 1.00 88.44 172 PRO A O 1
ATOM 1333 N N . SER A 1 173 ? 7.425 19.243 -38.507 1.00 92.00 173 SER A N 1
ATOM 1334 C CA . SER A 1 173 ? 7.532 19.241 -39.969 1.00 92.00 173 SER A CA 1
ATOM 1335 C C . SER A 1 173 ? 8.091 17.928 -40.529 1.00 92.00 173 SER A C 1
ATOM 1337 O O . SER A 1 173 ? 7.946 17.673 -41.723 1.00 92.00 173 SER A O 1
ATOM 1339 N N . ASP A 1 174 ? 8.745 17.113 -39.698 1.00 90.75 174 ASP A N 1
ATOM 1340 C CA . ASP A 1 174 ? 9.305 15.820 -40.090 1.00 90.75 174 ASP A CA 1
ATOM 1341 C C . ASP A 1 174 ? 8.265 14.705 -39.896 1.00 90.75 174 ASP A C 1
ATOM 1343 O O . ASP A 1 174 ? 8.008 14.245 -38.786 1.00 90.75 174 ASP A O 1
ATOM 1347 N N . ILE A 1 175 ? 7.644 14.282 -40.998 1.00 87.44 175 ILE A N 1
ATOM 1348 C CA . ILE A 1 175 ? 6.517 13.335 -41.001 1.00 87.44 175 ILE A CA 1
ATOM 1349 C C . ILE A 1 175 ? 6.948 11.929 -40.556 1.00 87.44 175 ILE A C 1
ATOM 1351 O O . ILE A 1 175 ? 6.161 11.215 -39.935 1.00 87.44 175 ILE A O 1
ATOM 1355 N N . GLU A 1 176 ? 8.175 11.518 -40.881 1.00 87.94 176 GLU A N 1
ATOM 1356 C CA . GLU A 1 176 ? 8.661 10.158 -40.613 1.00 87.94 176 GLU A CA 1
ATOM 1357 C C . GLU A 1 176 ? 9.469 10.076 -39.315 1.00 87.94 176 GLU A C 1
ATOM 1359 O O . GLU A 1 176 ? 9.464 9.036 -38.653 1.00 87.94 176 GLU A O 1
ATOM 1364 N N . GLY A 1 177 ? 10.154 11.158 -38.938 1.00 88.19 177 GLY A N 1
ATOM 1365 C CA . GLY A 1 177 ? 11.059 11.168 -37.795 1.00 88.19 177 GLY A CA 1
ATOM 1366 C C . GLY A 1 177 ? 10.514 11.803 -36.518 1.00 88.19 177 GLY A C 1
ATOM 1367 O O . GLY A 1 177 ? 11.200 11.698 -35.499 1.00 88.19 177 GLY A O 1
ATOM 1368 N N . PHE A 1 178 ? 9.344 12.454 -36.515 1.00 91.62 178 PHE A N 1
ATOM 1369 C CA . PHE A 1 178 ? 8.808 13.091 -35.305 1.00 91.62 178 PHE A CA 1
ATOM 1370 C C . PHE A 1 178 ? 8.541 12.067 -34.192 1.00 91.62 178 PHE A C 1
ATOM 1372 O O . PHE A 1 178 ? 7.757 11.129 -34.343 1.00 91.62 178 PHE A O 1
ATOM 1379 N N . LEU A 1 179 ? 9.176 12.275 -33.037 1.00 90.00 179 LEU A N 1
ATOM 1380 C CA . LEU A 1 179 ? 9.061 11.399 -31.868 1.00 90.00 179 LEU A CA 1
ATOM 1381 C C . LEU A 1 179 ? 8.371 12.097 -30.695 1.00 90.00 179 LEU A C 1
ATOM 1383 O O . LEU A 1 179 ? 7.661 11.442 -29.930 1.00 90.00 179 LEU A O 1
ATOM 1387 N N . GLY A 1 180 ? 8.563 13.410 -30.537 1.00 88.81 180 GLY A N 1
ATOM 1388 C CA . GLY A 1 180 ? 7.989 14.198 -29.448 1.00 88.81 180 GLY A CA 1
ATOM 1389 C C . GLY A 1 180 ? 8.134 13.511 -28.073 1.00 88.81 180 GLY A C 1
ATOM 1390 O O . GLY A 1 180 ? 9.200 12.977 -27.748 1.00 88.81 180 GLY A O 1
ATOM 1391 N N . PRO A 1 181 ? 7.064 13.454 -27.252 1.00 90.19 181 PRO A N 1
ATOM 1392 C CA . PRO A 1 181 ? 7.073 12.750 -25.963 1.00 90.19 181 PRO A CA 1
ATOM 1393 C C . PRO A 1 181 ? 7.230 11.221 -26.037 1.00 90.19 181 PRO A C 1
ATOM 1395 O O . PRO A 1 181 ? 7.488 10.599 -25.005 1.00 90.19 181 PRO A O 1
ATOM 1398 N N . TRP A 1 182 ? 7.067 10.613 -27.216 1.00 88.88 182 TRP A N 1
ATOM 1399 C CA . TRP A 1 182 ? 7.143 9.161 -27.434 1.00 88.88 182 TRP A CA 1
ATOM 1400 C C . TRP A 1 182 ? 8.554 8.662 -27.767 1.00 88.88 182 TRP A C 1
ATOM 1402 O O . TRP A 1 182 ? 8.737 7.481 -28.060 1.00 88.88 182 TRP A O 1
ATOM 1412 N N . GLY A 1 183 ? 9.563 9.533 -27.705 1.00 89.25 183 GLY A N 1
ATOM 1413 C CA . GLY A 1 183 ? 10.962 9.153 -27.868 1.00 89.25 183 GLY A CA 1
ATOM 1414 C C . GLY A 1 183 ? 11.412 8.091 -26.858 1.00 89.25 183 GLY A C 1
ATOM 1415 O O . GLY A 1 183 ? 11.439 8.344 -25.650 1.00 89.25 183 GLY A O 1
ATOM 1416 N N . CYS A 1 184 ? 11.788 6.909 -27.355 1.00 89.75 184 CYS A N 1
ATOM 1417 C CA . CYS A 1 184 ? 12.352 5.824 -26.546 1.00 89.75 184 CYS A CA 1
ATOM 1418 C C . CYS A 1 184 ? 13.714 6.218 -25.945 1.00 89.75 184 CYS A C 1
ATOM 1420 O O . CYS A 1 184 ? 14.393 7.127 -26.442 1.00 89.75 184 CYS A O 1
ATOM 1422 N N . TYR A 1 185 ? 14.139 5.522 -24.887 1.00 91.06 185 TYR A N 1
ATOM 1423 C CA . TYR A 1 185 ? 15.487 5.718 -24.347 1.00 91.06 185 TYR A CA 1
ATOM 1424 C C . TYR A 1 185 ? 16.558 5.116 -25.267 1.00 91.06 185 TYR A C 1
ATOM 1426 O O . TYR A 1 185 ? 16.321 4.110 -25.931 1.00 91.06 185 TYR A O 1
ATOM 1434 N N . GLU A 1 186 ? 17.752 5.715 -25.291 1.00 88.31 186 GLU A N 1
ATOM 1435 C CA . GLU A 1 186 ? 18.876 5.237 -26.120 1.00 88.31 186 GLU A CA 1
ATOM 1436 C C . GLU A 1 186 ? 19.346 3.825 -25.725 1.00 88.31 186 GLU A C 1
ATOM 1438 O O . GLU A 1 186 ? 19.774 3.040 -26.567 1.00 88.31 186 GLU A O 1
ATOM 1443 N N . ASP A 1 187 ? 19.267 3.501 -24.434 1.00 87.62 187 ASP A N 1
ATOM 1444 C CA . ASP A 1 187 ? 19.677 2.223 -23.848 1.00 87.62 187 ASP A CA 1
ATOM 1445 C C . ASP A 1 187 ? 18.547 1.175 -23.827 1.00 87.62 187 ASP A C 1
ATOM 1447 O O . ASP A 1 187 ? 18.758 0.033 -23.412 1.00 87.62 187 ASP A O 1
ATOM 1451 N N . GLU A 1 188 ? 17.343 1.536 -24.279 1.00 87.25 188 GLU A N 1
ATOM 1452 C CA . GLU A 1 188 ? 16.186 0.647 -24.300 1.00 87.25 188 GLU A CA 1
ATOM 1453 C C . GLU A 1 188 ? 16.192 -0.250 -25.542 1.00 87.25 188 GLU A C 1
ATOM 1455 O O . GLU A 1 188 ? 16.078 0.192 -26.686 1.00 87.25 188 GLU A O 1
ATOM 1460 N N . LYS A 1 189 ? 16.274 -1.563 -25.316 1.00 86.31 189 LYS A N 1
ATOM 1461 C CA . LYS A 1 189 ? 16.110 -2.562 -26.374 1.00 86.31 189 LYS A CA 1
ATOM 1462 C C . LYS A 1 189 ? 14.633 -2.913 -26.522 1.00 86.31 189 LYS A C 1
ATOM 1464 O O . LYS A 1 189 ? 14.073 -3.609 -25.683 1.00 86.31 189 LYS A O 1
ATOM 1469 N N . ARG A 1 190 ? 14.022 -2.489 -27.632 1.00 83.50 190 ARG A N 1
ATOM 1470 C CA . ARG A 1 190 ? 12.604 -2.762 -27.939 1.00 83.50 190 ARG A CA 1
ATOM 1471 C C . ARG A 1 190 ? 12.286 -4.251 -28.105 1.00 83.50 190 ARG A C 1
ATOM 1473 O O . ARG A 1 190 ? 11.186 -4.683 -27.781 1.00 83.50 190 ARG A O 1
ATOM 1480 N N . VAL A 1 191 ? 13.231 -5.028 -28.636 1.00 86.38 191 VAL A N 1
ATOM 1481 C CA . VAL A 1 191 ? 13.080 -6.476 -28.823 1.00 86.38 191 VAL A CA 1
ATOM 1482 C C . VAL A 1 191 ? 14.090 -7.186 -27.934 1.00 86.38 191 VAL A C 1
ATOM 1484 O O . VAL A 1 191 ? 15.289 -7.179 -28.210 1.00 86.38 191 VAL A O 1
ATOM 1487 N N . MET A 1 192 ? 13.588 -7.801 -26.869 1.00 85.00 192 MET A N 1
ATOM 1488 C CA . MET A 1 192 ? 14.351 -8.671 -25.980 1.00 85.00 192 MET A CA 1
ATOM 1489 C C . MET A 1 192 ? 14.067 -10.113 -26.394 1.00 85.00 192 MET A C 1
ATOM 1491 O O . MET A 1 192 ? 12.958 -10.607 -26.201 1.00 85.00 192 MET A O 1
ATOM 1495 N N . LYS A 1 193 ? 15.046 -10.766 -27.024 1.00 86.94 193 LYS A N 1
ATOM 1496 C CA . LYS A 1 193 ? 14.989 -12.210 -27.269 1.00 86.94 193 LYS A CA 1
ATOM 1497 C C . LYS A 1 193 ? 15.619 -12.927 -26.069 1.00 86.94 193 LYS A C 1
ATOM 1499 O O . LYS A 1 193 ? 16.642 -12.426 -25.593 1.00 86.94 193 LYS A O 1
ATOM 1504 N N . PRO A 1 194 ? 15.033 -14.040 -25.585 1.00 89.12 194 PRO A N 1
ATOM 1505 C CA . PRO A 1 194 ? 15.674 -14.891 -24.585 1.00 89.12 194 PRO A CA 1
ATOM 1506 C C . PRO A 1 194 ? 17.071 -15.305 -25.041 1.00 89.12 194 PRO A C 1
ATOM 1508 O O . PRO A 1 194 ? 17.346 -15.345 -26.247 1.00 89.12 194 PRO A O 1
ATOM 1511 N N . ASN A 1 195 ? 17.950 -15.600 -24.087 1.00 90.06 195 ASN A N 1
ATOM 1512 C CA . ASN A 1 195 ? 19.259 -16.146 -24.426 1.00 90.06 195 ASN A CA 1
ATOM 1513 C C . ASN A 1 195 ? 19.100 -17.521 -25.102 1.00 90.06 195 ASN A C 1
ATOM 1515 O O . ASN A 1 195 ? 18.086 -18.183 -24.910 1.00 90.06 195 ASN A O 1
ATOM 1519 N N . GLU A 1 196 ? 20.092 -17.968 -25.870 1.00 87.00 196 GLU A N 1
ATOM 1520 C CA . GLU A 1 196 ? 20.021 -19.222 -26.640 1.00 87.00 196 GLU A CA 1
ATOM 1521 C C . GLU A 1 196 ? 19.680 -20.430 -25.749 1.00 87.00 196 GLU A C 1
ATOM 1523 O O . GLU A 1 196 ? 18.734 -21.157 -26.035 1.00 87.00 196 GLU A O 1
ATOM 1528 N N . ALA A 1 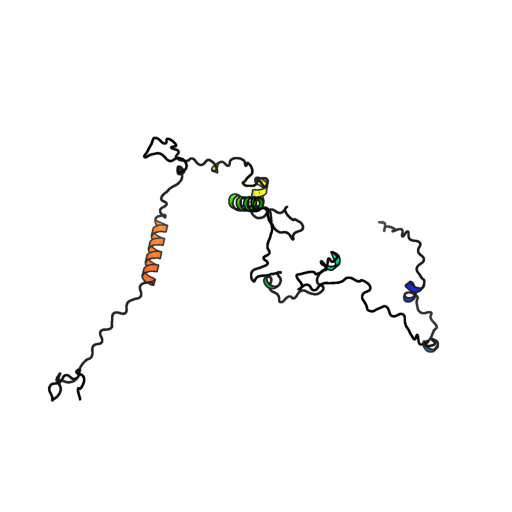197 ? 20.333 -20.547 -24.588 1.00 88.62 197 ALA A N 1
ATOM 1529 C CA . ALA A 1 197 ? 20.027 -21.587 -23.603 1.00 88.62 197 ALA A CA 1
ATOM 1530 C C . ALA A 1 197 ? 18.593 -21.489 -23.034 1.00 88.62 197 ALA A C 1
ATOM 1532 O O . ALA A 1 197 ? 17.910 -22.498 -22.890 1.00 88.62 197 ALA A O 1
ATOM 1533 N N . GLU A 1 198 ? 18.104 -20.278 -22.744 1.00 88.62 198 GLU A N 1
ATOM 1534 C CA . GLU A 1 198 ? 16.739 -20.071 -22.230 1.00 88.62 198 GLU A CA 1
ATOM 1535 C C . GLU A 1 198 ? 15.681 -20.360 -23.304 1.00 88.62 198 GLU A C 1
ATOM 1537 O O . GLU A 1 198 ? 14.589 -20.839 -23.001 1.00 88.62 198 GLU A O 1
ATOM 1542 N N . ALA A 1 199 ? 15.994 -20.070 -24.569 1.00 90.25 199 ALA A N 1
ATOM 1543 C CA . ALA A 1 199 ? 15.130 -20.377 -25.698 1.00 90.25 199 ALA A CA 1
ATOM 1544 C C . ALA A 1 199 ? 14.994 -21.894 -25.886 1.00 90.25 199 ALA A C 1
ATOM 1546 O O . ALA A 1 199 ? 13.871 -22.382 -26.002 1.00 90.25 199 ALA A O 1
ATOM 1547 N N . GLU A 1 200 ? 16.100 -22.640 -25.826 1.00 88.88 200 GLU A N 1
ATOM 1548 C CA . GLU A 1 200 ? 16.090 -24.107 -25.895 1.00 88.88 200 GLU A CA 1
ATOM 1549 C C . GLU A 1 200 ? 15.303 -24.735 -24.734 1.00 88.88 200 GLU A C 1
ATOM 1551 O O . GLU A 1 200 ? 14.493 -25.640 -24.947 1.00 88.88 200 GLU A O 1
ATOM 1556 N N . GLU A 1 201 ? 15.465 -24.225 -23.508 1.00 89.12 201 GLU A N 1
ATOM 1557 C CA . GLU A 1 201 ? 14.684 -24.675 -22.349 1.00 89.12 201 GLU A CA 1
ATOM 1558 C C . GLU A 1 201 ? 13.180 -24.408 -22.519 1.00 89.12 201 GLU A C 1
ATOM 1560 O O . GLU A 1 201 ? 12.344 -25.265 -22.206 1.00 89.12 201 GLU A O 1
ATOM 1565 N N . LEU A 1 202 ? 12.810 -23.236 -23.048 1.00 89.06 202 LEU A N 1
ATOM 1566 C CA . LEU A 1 202 ? 11.415 -22.898 -23.337 1.00 89.06 202 LEU A CA 1
ATOM 1567 C C . LEU A 1 202 ? 10.835 -23.796 -24.433 1.00 89.06 202 LEU A C 1
ATOM 1569 O O . LEU A 1 202 ? 9.697 -24.257 -24.307 1.00 89.06 202 LEU A O 1
ATOM 1573 N N . GLU A 1 203 ? 11.605 -24.080 -25.481 1.00 88.94 203 GLU A N 1
ATOM 1574 C CA . GLU A 1 203 ? 11.213 -24.997 -26.550 1.00 88.94 203 GLU A CA 1
ATOM 1575 C C . GLU A 1 203 ? 11.026 -26.425 -26.026 1.00 88.94 203 GLU A C 1
ATOM 1577 O O . GLU A 1 203 ? 10.013 -27.067 -26.326 1.00 88.94 203 GLU A O 1
ATOM 1582 N N . GLU A 1 204 ? 11.927 -26.908 -25.166 1.00 88.94 204 GLU A N 1
ATOM 1583 C CA . GLU A 1 204 ? 11.808 -28.226 -24.549 1.00 88.94 204 GLU A CA 1
ATOM 1584 C C . GLU A 1 204 ? 10.586 -28.308 -23.614 1.00 88.94 204 GLU A C 1
ATOM 1586 O O . GLU A 1 204 ? 9.827 -29.286 -23.653 1.00 88.94 204 GLU A O 1
ATOM 1591 N N . TYR A 1 205 ? 10.336 -27.272 -22.804 1.00 90.12 205 TYR A N 1
ATOM 1592 C CA . TYR A 1 205 ? 9.153 -27.187 -21.943 1.00 90.12 205 TYR A CA 1
ATOM 1593 C C . TYR A 1 205 ? 7.854 -27.199 -22.759 1.00 90.12 205 TYR A C 1
ATOM 1595 O O . TYR A 1 205 ? 6.918 -27.947 -22.444 1.00 90.12 205 TYR A O 1
ATOM 1603 N N . LEU A 1 206 ? 7.788 -26.411 -23.835 1.00 89.00 206 LEU A N 1
ATOM 1604 C CA . LEU A 1 206 ? 6.628 -26.361 -24.724 1.00 89.00 206 LEU A CA 1
ATOM 1605 C C . LEU A 1 206 ? 6.409 -27.701 -25.433 1.00 89.00 206 LEU A C 1
ATOM 1607 O O . LEU A 1 206 ? 5.274 -28.186 -25.477 1.00 89.00 206 LEU A O 1
ATOM 1611 N N . ALA A 1 207 ? 7.476 -28.351 -25.899 1.00 87.19 207 ALA A N 1
ATOM 1612 C CA . ALA A 1 207 ? 7.408 -29.680 -26.496 1.00 87.19 207 ALA A CA 1
ATOM 1613 C C . ALA A 1 207 ? 6.905 -30.735 -25.493 1.00 87.19 207 ALA A C 1
ATOM 1615 O O . ALA A 1 207 ? 6.047 -31.557 -25.832 1.00 87.19 207 ALA A O 1
ATOM 1616 N N . LYS A 1 208 ? 7.372 -30.702 -24.236 1.00 86.56 208 LYS A N 1
ATOM 1617 C CA . LYS A 1 208 ? 6.883 -31.579 -23.154 1.00 86.56 208 LYS A CA 1
ATOM 1618 C C . LYS A 1 208 ? 5.402 -31.326 -22.848 1.00 86.56 208 LYS A C 1
ATOM 1620 O O . LYS A 1 208 ? 4.635 -32.283 -22.719 1.00 86.56 208 LYS A O 1
ATOM 1625 N N . LYS A 1 209 ? 4.968 -30.062 -22.783 1.00 85.00 209 LYS A N 1
ATOM 1626 C CA . LYS A 1 209 ? 3.564 -29.683 -22.539 1.00 85.00 209 LYS A CA 1
ATOM 1627 C C . LYS A 1 209 ? 2.637 -30.150 -23.664 1.00 85.00 209 LYS A C 1
ATOM 1629 O O . LYS A 1 209 ? 1.577 -30.705 -23.378 1.00 85.00 209 LYS A O 1
ATOM 1634 N N . GLN A 1 210 ? 3.042 -29.988 -24.925 1.00 78.12 210 GLN A N 1
ATOM 1635 C CA . GLN A 1 210 ? 2.262 -30.447 -26.080 1.00 78.12 210 GLN A CA 1
ATOM 1636 C C . GLN A 1 210 ? 2.132 -31.974 -26.126 1.00 78.12 210 GLN A C 1
ATOM 1638 O O . GLN A 1 210 ? 1.052 -32.489 -26.409 1.00 78.12 210 GLN A O 1
ATOM 1643 N N . LYS A 1 211 ? 3.195 -32.710 -25.780 1.00 74.44 211 LYS A N 1
ATOM 1644 C CA . LYS A 1 211 ? 3.149 -34.179 -25.693 1.00 74.44 211 LYS A CA 1
ATOM 1645 C C . LYS A 1 211 ? 2.219 -34.676 -24.581 1.00 74.44 211 LYS A C 1
ATOM 1647 O O . LYS A 1 211 ? 1.566 -35.694 -24.766 1.00 74.44 211 LYS A O 1
ATOM 1652 N N . ARG A 1 212 ? 2.107 -33.952 -23.460 1.00 67.62 212 ARG A N 1
ATOM 1653 C CA . ARG A 1 212 ? 1.219 -34.311 -22.334 1.00 67.62 212 ARG A CA 1
ATOM 1654 C C . ARG A 1 212 ? -0.268 -34.049 -22.595 1.00 67.62 212 ARG A C 1
ATOM 1656 O O . ARG A 1 212 ? -1.099 -34.655 -21.932 1.00 67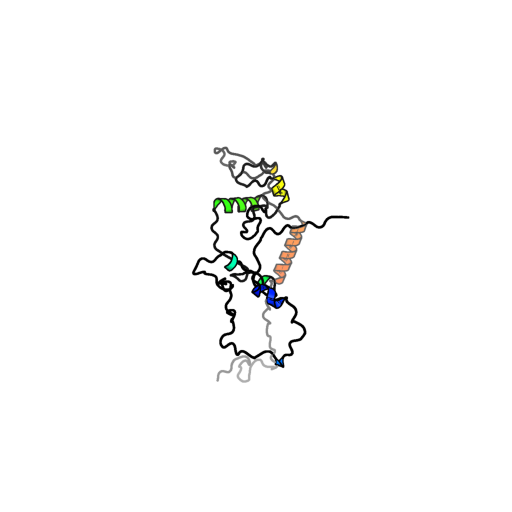.62 212 ARG A O 1
ATOM 1663 N N . GLY A 1 213 ? -0.594 -33.136 -23.513 1.00 63.03 213 GLY A N 1
ATOM 1664 C CA . GLY A 1 213 ? -1.973 -32.779 -23.872 1.00 63.03 213 GLY A CA 1
ATOM 1665 C C . GLY A 1 213 ? -2.540 -33.545 -25.069 1.00 63.03 213 GLY A C 1
ATOM 1666 O O . GLY A 1 213 ? -3.717 -33.390 -25.381 1.00 63.03 213 GLY A O 1
ATOM 1667 N N . LYS A 1 214 ? -1.728 -34.361 -25.753 1.00 63.66 214 LYS A N 1
ATOM 1668 C CA . LYS A 1 214 ? -2.195 -35.188 -26.865 1.00 63.66 214 LYS A CA 1
ATOM 1669 C C . LYS A 1 214 ? -2.849 -36.446 -26.298 1.00 63.66 214 LYS A C 1
ATOM 1671 O O . LYS A 1 214 ? -2.174 -37.440 -26.050 1.00 63.66 214 LYS A O 1
ATOM 1676 N N . GLN A 1 215 ? -4.156 -36.363 -26.054 1.00 59.41 215 GLN A N 1
ATOM 1677 C CA . GLN A 1 215 ? -5.003 -37.527 -25.819 1.00 59.41 215 GLN A CA 1
ATOM 1678 C C . GLN A 1 215 ? -4.785 -38.466 -27.008 1.00 59.41 215 GLN A C 1
ATOM 1680 O O . GLN A 1 215 ? -4.977 -38.074 -28.159 1.00 59.41 215 GLN A O 1
ATOM 1685 N N . THR A 1 216 ? -4.236 -39.651 -26.757 1.00 60.38 216 THR A N 1
ATOM 1686 C CA . THR A 1 216 ? -4.129 -40.678 -27.787 1.00 60.38 216 THR A CA 1
ATOM 1687 C C . THR A 1 216 ? -5.550 -41.054 -28.152 1.00 60.38 216 THR A C 1
ATOM 1689 O O . THR A 1 216 ? -6.207 -41.734 -27.372 1.00 60.38 216 THR A O 1
ATOM 1692 N N . ASP A 1 217 ? -6.035 -40.549 -29.286 1.00 57.84 217 ASP A N 1
ATOM 1693 C CA . ASP A 1 217 ? -7.248 -41.056 -29.910 1.00 57.84 217 ASP A CA 1
ATOM 1694 C C . ASP A 1 217 ? -7.069 -42.568 -30.052 1.00 57.84 217 ASP A C 1
ATOM 1696 O O . ASP A 1 217 ? -6.222 -43.040 -30.823 1.00 57.84 217 ASP A O 1
ATOM 1700 N N . ASP A 1 218 ? -7.820 -43.314 -29.242 1.00 60.03 218 ASP A N 1
ATOM 1701 C CA . ASP A 1 218 ? -8.011 -44.743 -29.402 1.00 60.03 218 ASP A CA 1
ATOM 1702 C C . ASP A 1 218 ? -8.535 -44.943 -30.819 1.00 60.03 218 ASP A C 1
ATOM 1704 O O . ASP A 1 218 ? -9.691 -44.655 -31.135 1.00 60.03 218 ASP A O 1
ATOM 1708 N N . LYS A 1 219 ? -7.639 -45.372 -31.714 1.00 64.38 219 LYS A N 1
ATOM 1709 C CA . LYS A 1 219 ? -8.015 -45.811 -33.055 1.00 64.38 219 LYS A CA 1
ATOM 1710 C C . LYS A 1 219 ? -9.179 -46.790 -32.879 1.00 64.38 219 LYS A C 1
ATOM 1712 O O . LYS A 1 219 ? -9.012 -47.725 -32.093 1.00 64.38 219 LYS A O 1
ATOM 1717 N N . PRO A 1 220 ? -10.323 -46.604 -33.563 1.00 63.25 220 PRO A N 1
ATOM 1718 C CA . PRO A 1 220 ? -11.453 -47.509 -33.421 1.00 63.25 220 PRO A CA 1
ATOM 1719 C C . PRO A 1 220 ? -10.959 -48.924 -33.711 1.00 63.25 220 PRO A C 1
ATOM 1721 O O . PRO A 1 220 ? -10.447 -49.206 -34.796 1.00 63.25 220 PRO A O 1
ATOM 1724 N N . LEU A 1 221 ? -11.016 -49.774 -32.689 1.00 62.38 221 LEU A N 1
ATOM 1725 C CA . LEU A 1 221 ? -10.613 -51.165 -32.777 1.00 62.38 221 LEU A CA 1
ATOM 1726 C C . LEU A 1 221 ? -11.505 -51.813 -33.842 1.00 62.38 221 LEU A C 1
ATOM 1728 O O . LEU A 1 221 ? -12.717 -51.888 -33.670 1.00 62.38 221 LEU A O 1
ATOM 1732 N N . GLU A 1 222 ? -10.925 -52.215 -34.972 1.00 65.62 222 GLU A N 1
ATOM 1733 C CA . GLU A 1 222 ? -11.655 -52.945 -36.009 1.00 65.62 222 GLU A CA 1
ATOM 1734 C C . GLU A 1 222 ? -12.074 -54.312 -35.446 1.00 65.62 222 GLU A C 1
ATOM 1736 O O . GLU A 1 222 ? -11.297 -55.269 -35.465 1.00 65.62 222 GLU A O 1
ATOM 1741 N N . GLU A 1 223 ? -13.292 -54.409 -34.918 1.00 71.56 223 GLU A N 1
ATOM 1742 C CA . GLU A 1 223 ? -13.876 -55.672 -34.472 1.00 71.56 223 GLU A CA 1
ATOM 1743 C C . GLU A 1 223 ? -14.091 -56.592 -35.688 1.00 71.56 223 GLU A C 1
ATOM 1745 O O . GLU A 1 223 ? -14.939 -56.342 -36.545 1.00 71.56 223 GLU A O 1
ATOM 1750 N N . LYS A 1 224 ? -13.294 -57.662 -35.792 1.00 80.38 224 LYS A N 1
ATOM 1751 C CA . LYS A 1 224 ? -13.404 -58.694 -36.837 1.00 80.38 224 LYS A CA 1
ATOM 1752 C C . LYS A 1 224 ? -13.931 -59.981 -36.212 1.00 80.38 224 LYS A C 1
ATOM 1754 O O . LYS A 1 224 ? -13.351 -60.483 -35.252 1.00 80.38 224 LYS A O 1
ATOM 1759 N N . THR A 1 225 ? -15.005 -60.536 -36.765 1.00 75.25 225 THR A N 1
ATOM 1760 C CA . THR A 1 225 ? -15.589 -61.817 -36.338 1.00 75.25 225 THR A CA 1
ATOM 1761 C C . THR A 1 225 ? -15.321 -62.903 -37.385 1.00 75.25 225 THR A C 1
ATOM 1763 O O . THR A 1 225 ? -15.301 -62.634 -38.585 1.00 75.25 225 THR A O 1
ATOM 1766 N N . VAL A 1 226 ? -15.069 -64.141 -36.942 1.00 79.81 226 VAL A N 1
ATOM 1767 C CA . VAL A 1 226 ? -14.753 -65.290 -37.814 1.00 79.81 226 VAL A CA 1
ATOM 1768 C C . VAL A 1 226 ? -15.914 -66.285 -37.800 1.00 79.81 226 VAL A C 1
ATOM 1770 O O . VAL A 1 226 ? -16.243 -66.855 -36.757 1.00 79.81 226 VAL A O 1
ATOM 1773 N N . LEU A 1 227 ? -16.528 -66.511 -38.964 1.00 78.94 227 LEU A N 1
ATOM 1774 C CA . LEU A 1 227 ? -17.586 -67.507 -39.152 1.00 78.94 227 LEU A CA 1
ATOM 1775 C C . LEU A 1 227 ? -16.960 -68.905 -39.311 1.00 78.94 227 LEU A C 1
ATOM 1777 O O . LEU A 1 227 ? -16.122 -69.110 -40.183 1.00 78.94 227 LEU A O 1
ATOM 1781 N N . HIS A 1 228 ? -17.370 -69.868 -38.480 1.00 80.12 228 HIS A N 1
ATOM 1782 C CA . HIS A 1 228 ? -16.827 -71.240 -38.470 1.00 80.12 228 HIS A CA 1
ATOM 1783 C C . HIS A 1 228 ? -17.695 -72.254 -39.244 1.00 80.12 228 HIS A C 1
ATOM 1785 O O . HIS A 1 228 ? -17.465 -73.460 -39.170 1.00 80.12 228 HIS A O 1
ATOM 1791 N N . ILE A 1 229 ? -18.708 -71.780 -39.974 1.00 81.62 229 ILE A N 1
ATOM 1792 C CA . ILE A 1 229 ? -19.570 -72.603 -40.832 1.00 81.62 229 ILE A CA 1
ATOM 1793 C C . ILE A 1 229 ? -18.986 -72.583 -42.250 1.00 81.62 229 ILE A C 1
ATOM 1795 O O . ILE A 1 229 ? -18.476 -71.557 -42.695 1.00 81.62 229 ILE A O 1
ATOM 1799 N N . LYS A 1 230 ? -19.017 -73.726 -42.949 1.00 79.69 230 LYS A N 1
ATOM 1800 C CA . LYS A 1 230 ? -18.410 -73.868 -44.285 1.00 79.69 230 LYS A CA 1
ATOM 1801 C C . LYS A 1 230 ? -19.111 -73.017 -45.347 1.00 79.69 230 LYS A C 1
ATOM 1803 O O . LYS A 1 230 ? -18.445 -72.479 -46.227 1.00 79.69 230 LYS A O 1
ATOM 1808 N N . ASP A 1 231 ? -20.426 -72.891 -45.229 1.00 77.88 231 ASP A N 1
ATOM 1809 C CA . ASP A 1 231 ? -21.255 -72.134 -46.155 1.00 77.88 231 ASP A CA 1
ATOM 1810 C C . ASP A 1 231 ? -21.624 -70.781 -45.536 1.00 77.88 231 ASP A C 1
ATOM 1812 O O . ASP A 1 231 ? -21.920 -70.677 -44.344 1.00 77.88 231 ASP A O 1
ATOM 1816 N N . SER A 1 232 ? -21.581 -69.724 -46.348 1.00 80.50 232 SER A N 1
ATOM 1817 C CA . SER A 1 232 ? -21.848 -68.343 -45.921 1.00 80.50 232 SER A CA 1
ATOM 1818 C C . SER A 1 232 ? -23.340 -68.009 -45.804 1.00 80.50 232 SER A C 1
ATOM 1820 O O . SER A 1 232 ? -23.693 -66.918 -45.348 1.00 80.50 232 SER A O 1
ATOM 1822 N N . VAL A 1 233 ? -24.208 -68.933 -46.220 1.00 83.19 233 VAL A N 1
ATOM 1823 C CA . VAL A 1 233 ? -25.663 -68.780 -46.292 1.00 83.19 233 VAL A CA 1
ATOM 1824 C C . VAL A 1 233 ? -26.362 -69.998 -45.687 1.00 83.19 233 VAL A C 1
ATOM 1826 O O . VAL A 1 233 ? -25.811 -71.098 -45.686 1.00 83.19 233 VAL A O 1
ATOM 1829 N N . ASP A 1 234 ? -27.566 -69.800 -45.156 1.00 82.81 234 ASP A N 1
ATOM 1830 C CA . ASP A 1 234 ? -28.401 -70.865 -44.604 1.00 82.81 234 ASP A CA 1
ATOM 1831 C C . ASP A 1 234 ? -29.073 -71.723 -45.701 1.00 82.81 234 ASP A C 1
ATOM 1833 O O . ASP A 1 234 ? -28.907 -71.499 -46.903 1.00 82.81 234 ASP A O 1
ATOM 1837 N N . TYR A 1 235 ? -29.880 -72.705 -45.286 1.00 81.88 235 TYR A N 1
ATOM 1838 C CA . TYR A 1 235 ? -30.617 -73.602 -46.188 1.00 81.88 235 TYR A CA 1
ATOM 1839 C C . TYR A 1 235 ? -31.694 -72.905 -47.045 1.00 81.88 235 TYR A C 1
ATOM 1841 O O . TYR A 1 235 ? -32.184 -73.500 -48.004 1.00 81.88 235 TYR A O 1
ATOM 1849 N N . GLN A 1 236 ? -32.070 -71.668 -46.711 1.00 78.69 236 GLN A N 1
ATOM 1850 C CA . GLN A 1 236 ? -32.975 -70.806 -47.475 1.00 78.69 236 GLN A CA 1
ATOM 1851 C C . GLN A 1 236 ? -32.223 -69.735 -48.291 1.00 78.69 236 GLN A C 1
ATOM 1853 O O . GLN A 1 236 ? -32.860 -68.883 -48.913 1.00 78.69 236 GLN A O 1
ATOM 1858 N N . GLY A 1 237 ? -30.885 -69.755 -48.310 1.00 80.44 237 GLY A N 1
ATOM 1859 C CA . GLY A 1 237 ? -30.050 -68.797 -49.037 1.00 80.44 237 GLY A CA 1
ATOM 1860 C C . GLY A 1 237 ? -29.866 -67.439 -48.346 1.00 80.44 237 GLY A C 1
ATOM 1861 O O . GLY A 1 237 ? -29.466 -66.479 -49.005 1.00 80.44 237 GLY A O 1
ATOM 1862 N N . ARG A 1 238 ? -30.148 -67.321 -47.041 1.00 82.06 238 ARG A N 1
ATOM 1863 C CA . ARG A 1 238 ? -30.002 -66.072 -46.265 1.00 82.06 238 ARG A CA 1
ATOM 1864 C C . ARG A 1 238 ? -28.661 -66.034 -45.525 1.00 82.06 238 ARG A C 1
ATOM 1866 O O . ARG A 1 238 ? -28.181 -67.058 -45.055 1.00 82.06 238 ARG A O 1
ATOM 1873 N N . SER A 1 239 ? -28.044 -64.856 -45.396 1.00 85.12 239 SER A N 1
ATOM 1874 C CA . SER A 1 239 ? -26.812 -64.693 -44.601 1.00 85.12 239 SER A CA 1
ATOM 1875 C C . SER A 1 239 ? -27.107 -64.795 -43.103 1.00 85.12 239 SER A C 1
ATOM 1877 O O . SER A 1 239 ? -28.059 -64.178 -42.630 1.00 85.12 239 SER A O 1
ATOM 1879 N N . PHE A 1 240 ? -26.247 -65.480 -42.342 1.00 78.75 240 PHE A N 1
ATOM 1880 C CA . PHE A 1 240 ? -26.341 -65.567 -40.874 1.00 78.75 240 PHE A CA 1
ATOM 1881 C C . PHE A 1 240 ? -26.228 -64.211 -40.160 1.00 78.75 240 PHE A C 1
ATOM 1883 O O . PHE A 1 240 ? -26.608 -64.093 -38.999 1.00 78.75 240 PHE A O 1
ATOM 1890 N N . LEU A 1 241 ? -25.690 -63.192 -40.836 1.00 81.38 241 LEU A N 1
ATOM 1891 C CA . LEU A 1 241 ? -25.600 -61.824 -40.317 1.00 81.38 241 LEU A CA 1
ATOM 1892 C C . LEU A 1 241 ? -26.864 -61.001 -40.600 1.00 81.38 241 LEU A C 1
ATOM 1894 O O . LEU A 1 241 ? -26.993 -59.887 -40.096 1.00 81.38 241 LEU A O 1
ATOM 1898 N N . HIS A 1 242 ? -27.774 -61.504 -41.439 1.00 79.44 242 HIS A N 1
ATOM 1899 C CA . HIS A 1 242 ? -29.000 -60.793 -41.765 1.00 79.44 242 HIS A CA 1
ATOM 1900 C C . HIS A 1 242 ? -30.041 -61.011 -40.666 1.00 79.44 242 HIS A C 1
ATOM 1902 O O . HIS A 1 242 ? -30.272 -62.136 -40.227 1.00 79.44 242 HIS A O 1
ATOM 1908 N N . VAL A 1 243 ? -30.668 -59.924 -40.219 1.00 81.62 243 VAL A N 1
ATOM 1909 C CA . VAL A 1 243 ? -31.682 -59.964 -39.159 1.00 81.62 243 VAL A CA 1
ATOM 1910 C C . VAL A 1 243 ? -32.868 -60.824 -39.628 1.00 81.62 243 VAL A C 1
ATOM 1912 O O . VAL A 1 243 ? -33.344 -60.612 -40.748 1.00 81.62 243 VAL A O 1
ATOM 1915 N N . PRO A 1 244 ? -33.356 -61.788 -38.825 1.00 79.50 244 PRO A N 1
ATOM 1916 C CA . PRO A 1 244 ? -34.532 -62.571 -39.183 1.00 79.50 244 PRO A CA 1
ATOM 1917 C C . PRO A 1 244 ? -35.754 -61.652 -39.287 1.00 79.50 244 PRO A C 1
ATOM 1919 O O . PRO A 1 244 ? -36.058 -60.902 -38.362 1.00 79.50 244 PRO A O 1
ATOM 1922 N N . GLN A 1 245 ? -36.429 -61.699 -40.433 1.00 72.75 245 GLN A N 1
ATOM 1923 C CA . GLN A 1 245 ? -37.750 -61.110 -40.623 1.00 72.75 245 GLN A CA 1
ATOM 1924 C C . GLN A 1 245 ? -38.764 -62.243 -40.467 1.00 72.75 245 GLN A C 1
ATOM 1926 O O . GLN A 1 245 ? -38.819 -63.125 -41.328 1.00 72.75 245 GLN A O 1
ATOM 1931 N N . ASP A 1 246 ? -39.483 -62.229 -39.350 1.00 62.34 246 ASP A N 1
ATOM 1932 C CA . ASP A 1 246 ? -40.654 -63.058 -39.052 1.00 62.34 246 ASP A CA 1
ATOM 1933 C C . ASP A 1 246 ? -41.811 -62.113 -38.691 1.00 62.34 246 ASP A C 1
ATOM 1935 O O . ASP A 1 246 ? -41.526 -61.080 -38.030 1.00 62.34 246 ASP A O 1
#

InterPro domains:
  IPR032847 Pre-mRNA-processing factor 17 [PTHR43979] (3-246)

Foldseek 3Di:
DDDDDDDDDDDPDPPDPVVCPVVDPDDPDDDPVPPPPPPPVDDPDPPPPDPDPQDADDPPDDDDPDDHDPCRDVPDDDDDDDPPDDPQRPADAPDSRGHDDDDDDDPVLVVQQVVQCVPQVKGFDCDDPDPCHRPDIDGDVVSCVVQVVDTPPDDGDQDPVNCQAWDADCDPVDPPRHQHPNTDGPPDDPDDDDDPVVVVVVVVVVVVVVVVPPDPPPDPPPDDDDDPDPDQADPVRHGPPDDDDD

Sequence (246 aa):
MLQIQQYSDSGDSDPDENQTAHLKPLESGKSISTISLAVCAAPDVTPTGPSDSLQFVDITTKELTRNLKYEELFAPEVGPENPFLTQQQRAKKNMLAGFVEQAHISEFQFENQRRTFSSYGYALDPTVDCESEGKTVVGATLAAADSAMKTVFEASTKRPLDKRKRNKNDDPSDIEGFLGPWGCYEDEKRVMKPNEAEAEELEEYLAKKQKRGKQTDDKPLEEKTVLHIKDSVDYQGRSFLHVPQD